Protein AF-A0A3N9UY03-F1 (afdb_monomer)

Sequence (211 aa):
MAKSNSMNVLSILLSFAPWIVFGFIAGQSLIRLELAMLVALAITLLLSYKQLKKGYVLTWVTLLFFVFSFVAVALMKNFWVASHMGVLSYATLAAVTWGSMLAGQPWTLQYAKEEVDRSLWQNRSFIHANQVITGAWGIVFFIDLAMNYYKLNHHFAQEWIFEVVGWVLILAGMGFTMIYTDRSRKRRLQQEQAAHGTASPSAAPAQSSPK

Structure (mmCIF, N/CA/C/O backbone):
data_AF-A0A3N9UY03-F1
#
_entry.id   AF-A0A3N9UY03-F1
#
loop_
_atom_site.group_PDB
_atom_site.id
_atom_site.type_symbol
_atom_site.label_atom_id
_atom_site.label_alt_id
_atom_site.label_comp_id
_atom_site.label_asym_id
_atom_site.label_entity_id
_atom_site.label_seq_id
_atom_site.pdbx_PDB_ins_code
_atom_site.Cartn_x
_atom_site.Cartn_y
_atom_site.Cartn_z
_atom_site.occupancy
_atom_site.B_iso_or_equiv
_atom_site.auth_seq_id
_atom_site.auth_comp_id
_atom_site.auth_asym_id
_atom_site.auth_atom_id
_atom_site.pdbx_PDB_model_num
ATOM 1 N N . MET A 1 1 ? 3.112 -1.737 34.770 1.00 34.88 1 MET A N 1
ATOM 2 C CA . MET A 1 1 ? 3.885 -1.683 33.508 1.00 34.88 1 MET A CA 1
ATOM 3 C C . MET A 1 1 ? 2.920 -1.516 32.342 1.00 34.88 1 MET A C 1
ATOM 5 O O . MET A 1 1 ? 2.307 -2.485 31.914 1.00 34.88 1 MET A O 1
ATOM 9 N N . ALA A 1 2 ? 2.719 -0.282 31.877 1.00 33.50 2 ALA A N 1
ATOM 10 C CA . ALA A 1 2 ? 1.911 -0.005 30.695 1.00 33.50 2 ALA A CA 1
ATOM 11 C C . ALA A 1 2 ? 2.702 -0.447 29.458 1.00 33.50 2 ALA A C 1
ATOM 13 O O . ALA A 1 2 ? 3.669 0.204 29.067 1.00 33.50 2 ALA A O 1
ATOM 14 N N . LYS A 1 3 ? 2.339 -1.596 28.885 1.00 33.94 3 LYS A N 1
ATOM 15 C CA . LYS A 1 3 ? 2.905 -2.067 27.622 1.00 33.94 3 LYS A CA 1
ATOM 16 C C . LYS A 1 3 ? 2.578 -1.014 26.562 1.00 33.94 3 LYS A C 1
ATOM 18 O O . LYS A 1 3 ? 1.417 -0.820 26.213 1.00 33.94 3 LYS A O 1
ATOM 23 N N . SER A 1 4 ? 3.606 -0.282 26.143 1.00 39.22 4 SER A N 1
ATOM 24 C CA . SER A 1 4 ? 3.552 0.725 25.088 1.00 39.22 4 SER A CA 1
ATOM 25 C C . SER A 1 4 ? 2.779 0.172 23.885 1.00 39.22 4 SER A C 1
ATOM 27 O O . SER A 1 4 ? 3.178 -0.814 23.269 1.00 39.22 4 SER A O 1
ATOM 29 N N . ASN A 1 5 ? 1.638 0.793 23.588 1.00 45.97 5 ASN A N 1
ATOM 30 C CA . ASN A 1 5 ? 0.724 0.461 22.493 1.00 45.97 5 ASN A CA 1
ATOM 31 C C . ASN A 1 5 ? 1.274 0.918 21.119 1.00 45.97 5 ASN A C 1
ATOM 33 O O . ASN A 1 5 ? 0.526 1.416 20.283 1.00 45.97 5 ASN A O 1
ATOM 37 N N . SER A 1 6 ? 2.578 0.768 20.876 1.00 41.81 6 SER A N 1
ATOM 38 C CA . SER A 1 6 ? 3.256 1.102 19.612 1.00 41.81 6 SER A CA 1
ATOM 39 C C . SER A 1 6 ? 3.074 0.047 18.504 1.00 41.81 6 SER A C 1
ATOM 41 O O . SER A 1 6 ? 3.546 0.231 17.387 1.00 41.81 6 SER A O 1
ATOM 43 N N . MET A 1 7 ? 2.380 -1.060 18.779 1.00 49.38 7 MET A N 1
ATOM 44 C CA . MET A 1 7 ? 2.461 -2.310 18.002 1.00 49.38 7 MET A CA 1
ATOM 45 C C . MET A 1 7 ? 1.309 -2.573 17.011 1.00 49.38 7 MET A C 1
ATOM 47 O O . MET A 1 7 ? 1.067 -3.723 16.666 1.00 49.38 7 MET A O 1
ATOM 51 N N . ASN A 1 8 ? 0.611 -1.541 16.530 1.00 60.69 8 ASN A N 1
ATOM 52 C CA . ASN A 1 8 ? -0.694 -1.732 15.878 1.00 60.69 8 ASN A CA 1
ATOM 53 C C . ASN A 1 8 ? -0.860 -0.943 14.558 1.00 60.69 8 ASN A C 1
ATOM 55 O O . ASN A 1 8 ? -1.157 -1.545 13.527 1.00 60.69 8 ASN A O 1
ATOM 59 N N . VAL A 1 9 ? -0.373 0.307 14.496 1.00 66.88 9 VAL A N 1
ATOM 60 C CA . VAL A 1 9 ? 0.025 0.953 13.219 1.00 66.88 9 VAL A CA 1
ATOM 61 C C . VAL A 1 9 ? 0.999 0.062 12.447 1.00 66.88 9 VAL A C 1
ATOM 63 O O . VAL A 1 9 ? 0.912 -0.056 11.228 1.00 66.88 9 VAL A O 1
ATOM 66 N N . LEU A 1 10 ? 1.888 -0.622 13.171 1.00 69.81 10 LEU A N 1
ATOM 67 C CA . LEU A 1 10 ? 2.830 -1.574 12.603 1.00 69.81 10 LEU A CA 1
ATOM 68 C C . LEU A 1 10 ? 2.128 -2.674 11.797 1.00 69.81 10 LEU A C 1
ATOM 70 O O . LEU A 1 10 ? 2.690 -3.112 10.810 1.00 69.81 10 LEU A O 1
ATOM 74 N N . SER A 1 11 ? 0.908 -3.090 12.156 1.00 72.75 11 SER A N 1
ATOM 75 C CA . SER A 1 11 ? 0.165 -4.124 11.420 1.00 72.75 11 SER A CA 1
ATOM 76 C C . SER A 1 11 ? -0.301 -3.646 10.037 1.00 72.75 11 SER A C 1
ATOM 78 O O . SER A 1 11 ? -0.185 -4.396 9.065 1.00 72.75 11 SER A O 1
ATOM 80 N N . ILE A 1 12 ? -0.745 -2.386 9.947 1.00 78.56 12 ILE A N 1
ATOM 81 C CA . ILE A 1 12 ? -1.108 -1.703 8.697 1.00 78.56 12 ILE A CA 1
ATOM 82 C C . ILE A 1 12 ? 0.151 -1.433 7.864 1.00 78.56 12 ILE A C 1
ATOM 84 O O . ILE A 1 12 ? 0.172 -1.651 6.658 1.00 78.56 12 ILE A O 1
ATOM 88 N N . LEU A 1 13 ? 1.243 -0.999 8.495 1.00 77.25 13 LEU A N 1
ATOM 89 C CA . LEU A 1 13 ? 2.515 -0.809 7.792 1.00 77.25 13 LEU A CA 1
ATOM 90 C C . LEU A 1 13 ? 3.076 -2.139 7.276 1.00 77.25 13 LEU A C 1
ATOM 92 O O . LEU A 1 13 ? 3.586 -2.212 6.161 1.00 77.25 13 LEU A O 1
ATOM 96 N N . LEU A 1 14 ? 2.926 -3.212 8.052 1.00 79.38 14 LEU A N 1
ATOM 97 C CA . LEU A 1 14 ? 3.376 -4.548 7.680 1.00 79.38 14 LEU A CA 1
ATOM 98 C C . LEU A 1 14 ? 2.572 -5.113 6.507 1.00 79.38 14 LEU A C 1
ATOM 100 O O . LEU A 1 14 ? 3.136 -5.856 5.709 1.00 79.38 14 LEU A O 1
ATOM 104 N N . SER A 1 15 ? 1.297 -4.738 6.337 1.00 80.44 15 SER A N 1
ATOM 105 C CA . SER A 1 15 ? 0.552 -5.115 5.128 1.00 80.44 15 SER A CA 1
ATOM 106 C C . SER A 1 15 ? 1.033 -4.395 3.871 1.00 80.44 15 SER A C 1
ATOM 108 O O . SER A 1 15 ? 0.831 -4.902 2.771 1.00 80.44 15 SER A O 1
ATOM 110 N N . PHE A 1 16 ? 1.714 -3.256 4.016 1.00 86.62 16 PHE A N 1
ATOM 111 C CA . PHE A 1 16 ? 2.396 -2.584 2.910 1.00 86.62 16 PHE A CA 1
ATOM 112 C C . PHE A 1 16 ? 3.839 -3.037 2.704 1.00 86.62 16 PHE A C 1
ATOM 114 O O . PHE A 1 16 ? 4.411 -2.743 1.657 1.00 86.62 16 PHE A O 1
ATOM 121 N N . ALA A 1 17 ? 4.429 -3.781 3.644 1.00 90.00 17 ALA A N 1
ATOM 122 C CA . ALA A 1 17 ? 5.825 -4.202 3.554 1.00 90.00 17 ALA A CA 1
ATOM 123 C C . ALA A 1 17 ? 6.168 -4.946 2.245 1.00 90.00 17 ALA A C 1
ATOM 125 O O . ALA A 1 17 ? 7.183 -4.587 1.648 1.00 90.00 17 ALA A O 1
ATOM 126 N N . PRO A 1 18 ? 5.353 -5.898 1.733 1.00 93.06 18 PRO A N 1
ATOM 127 C CA . PRO A 1 18 ? 5.628 -6.536 0.443 1.00 93.06 18 PRO A CA 1
ATOM 128 C C . PRO A 1 18 ? 5.720 -5.533 -0.710 1.00 93.06 18 PRO A C 1
ATOM 130 O O . PRO A 1 18 ? 6.639 -5.614 -1.515 1.00 93.06 18 PRO A O 1
ATOM 133 N N . TRP A 1 19 ? 4.806 -4.563 -0.760 1.00 94.19 19 TRP A N 1
ATOM 134 C CA . TRP A 1 19 ? 4.739 -3.541 -1.807 1.00 94.19 19 TRP A CA 1
ATOM 135 C C . TRP A 1 19 ? 5.886 -2.538 -1.722 1.00 94.19 19 TRP A C 1
ATOM 137 O O . TRP A 1 19 ? 6.466 -2.181 -2.741 1.00 94.19 19 TRP A O 1
ATOM 147 N N . ILE A 1 20 ? 6.238 -2.117 -0.506 1.00 91.56 20 ILE A N 1
ATOM 148 C CA . ILE A 1 20 ? 7.357 -1.206 -0.253 1.00 91.56 20 ILE A CA 1
ATOM 149 C C . ILE A 1 20 ? 8.672 -1.876 -0.653 1.00 91.56 20 ILE A C 1
ATOM 151 O O . ILE A 1 20 ? 9.447 -1.317 -1.422 1.00 91.56 20 ILE A O 1
ATOM 155 N N . VAL A 1 21 ? 8.921 -3.096 -0.172 1.00 92.50 21 VAL A N 1
ATOM 156 C CA . VAL A 1 21 ? 10.146 -3.831 -0.514 1.00 92.50 21 VAL A CA 1
ATOM 157 C C . VAL A 1 21 ? 10.193 -4.130 -2.008 1.00 92.50 21 VAL A C 1
ATOM 159 O O . VAL A 1 21 ? 11.244 -3.971 -2.627 1.00 92.50 21 VAL A O 1
ATOM 162 N N . PHE A 1 22 ? 9.054 -4.489 -2.603 1.00 93.75 22 PHE A N 1
ATOM 163 C CA . PHE A 1 22 ? 8.942 -4.648 -4.043 1.00 93.75 22 PHE A CA 1
ATOM 164 C C . PHE A 1 2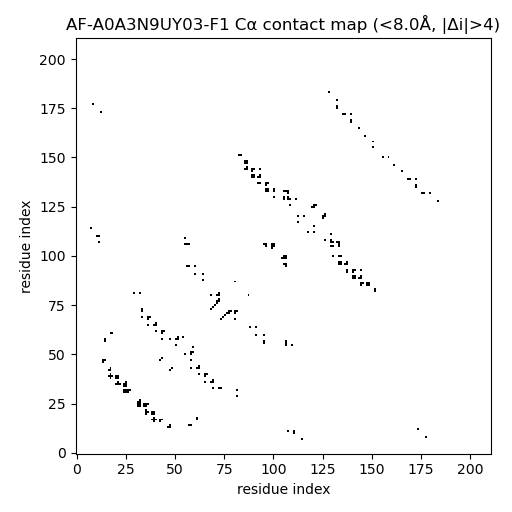2 ? 9.338 -3.369 -4.785 1.00 93.75 22 PHE A C 1
ATOM 166 O O . PHE A 1 22 ? 10.241 -3.431 -5.606 1.00 93.75 22 PHE A O 1
ATOM 173 N N . GLY A 1 23 ? 8.745 -2.215 -4.465 1.00 89.69 23 GLY A N 1
ATOM 174 C CA . GLY A 1 23 ? 9.054 -0.943 -5.126 1.00 89.69 23 GLY A CA 1
ATOM 175 C C . GLY A 1 23 ? 10.505 -0.487 -4.947 1.00 89.69 23 GLY A C 1
ATOM 176 O O . GLY A 1 23 ? 11.043 0.190 -5.814 1.00 89.69 23 GLY A O 1
ATOM 177 N N . PHE A 1 24 ? 11.163 -0.885 -3.855 1.00 89.56 24 PHE A N 1
ATOM 178 C CA . PHE A 1 24 ? 12.572 -0.572 -3.612 1.00 89.56 24 PHE A CA 1
ATOM 179 C C . PHE A 1 24 ? 13.536 -1.462 -4.409 1.00 89.56 24 PHE A C 1
ATOM 181 O O . PHE A 1 24 ? 14.575 -0.998 -4.876 1.00 89.56 24 PHE A O 1
ATOM 188 N N . ILE A 1 25 ? 13.220 -2.753 -4.546 1.00 89.25 25 ILE A N 1
ATOM 189 C CA . ILE A 1 25 ? 14.086 -3.722 -5.234 1.00 89.25 25 ILE A CA 1
ATOM 190 C C . ILE A 1 25 ? 13.805 -3.742 -6.741 1.00 89.25 25 ILE A C 1
ATOM 192 O O . ILE A 1 25 ? 14.732 -3.941 -7.532 1.00 89.25 25 ILE A O 1
ATOM 196 N N . ALA A 1 26 ? 12.545 -3.552 -7.141 1.00 85.94 26 ALA A N 1
ATOM 197 C CA . ALA A 1 26 ? 12.116 -3.564 -8.529 1.00 85.94 26 ALA A CA 1
ATOM 198 C C . ALA A 1 26 ? 12.835 -2.447 -9.288 1.00 85.94 26 ALA A C 1
ATOM 200 O O . ALA A 1 26 ? 12.577 -1.263 -9.104 1.00 85.94 26 ALA A O 1
ATOM 201 N N . GLY A 1 27 ? 13.776 -2.849 -10.136 1.00 77.00 27 GLY A N 1
ATOM 202 C CA . GLY A 1 27 ? 14.519 -1.953 -11.007 1.00 77.00 27 GLY A CA 1
ATOM 203 C C . GLY A 1 27 ? 14.296 -2.301 -12.471 1.00 77.00 27 GLY A C 1
ATOM 204 O O . GLY A 1 27 ? 13.606 -3.261 -12.803 1.00 77.00 27 GLY A O 1
ATOM 205 N N . GLN A 1 28 ? 14.966 -1.553 -13.344 1.00 73.06 28 GLN A N 1
ATOM 206 C CA . GLN A 1 28 ? 14.875 -1.691 -14.802 1.00 73.06 28 GLN A CA 1
ATOM 207 C C . GLN A 1 28 ? 15.302 -3.080 -15.325 1.00 73.06 28 GLN A C 1
ATOM 209 O O . GLN A 1 28 ? 14.865 -3.516 -16.386 1.00 73.06 28 GLN A O 1
ATOM 214 N N . SER A 1 29 ? 16.150 -3.811 -14.593 1.00 84.75 29 SER A N 1
ATOM 215 C CA . SER A 1 29 ? 16.589 -5.149 -15.008 1.00 84.75 29 SER A CA 1
ATOM 216 C C . SER A 1 29 ? 15.584 -6.239 -14.616 1.00 84.75 29 SER A C 1
ATOM 218 O O . SER A 1 29 ? 15.183 -6.307 -13.451 1.00 84.75 29 SER A O 1
ATOM 220 N N . LEU A 1 30 ? 15.319 -7.182 -15.525 1.00 85.25 30 LEU A N 1
ATOM 221 C CA . LEU A 1 30 ? 14.448 -8.344 -15.278 1.00 85.25 30 LEU A CA 1
ATOM 222 C C . LEU A 1 30 ? 14.850 -9.164 -14.047 1.00 85.25 30 LEU A C 1
ATOM 224 O O . LEU A 1 30 ? 13.986 -9.562 -13.277 1.00 85.25 30 LEU A O 1
ATOM 228 N N . ILE A 1 31 ? 16.151 -9.359 -13.810 1.00 88.31 31 ILE A N 1
ATOM 229 C CA . ILE A 1 31 ? 16.644 -10.119 -12.648 1.00 88.31 31 ILE A CA 1
ATOM 230 C C . ILE A 1 31 ? 16.222 -9.444 -11.336 1.00 88.31 31 ILE A C 1
ATOM 232 O O . ILE A 1 31 ? 15.725 -10.105 -10.429 1.00 88.31 31 ILE A O 1
ATOM 236 N N . ARG A 1 32 ? 16.378 -8.115 -11.234 1.00 90.31 32 ARG A N 1
ATOM 237 C CA . ARG A 1 32 ? 15.917 -7.361 -10.056 1.00 90.31 32 ARG A CA 1
ATOM 238 C C . ARG A 1 32 ? 14.409 -7.449 -9.889 1.00 90.31 32 ARG A C 1
ATOM 240 O O . ARG A 1 32 ? 13.948 -7.567 -8.761 1.00 90.31 32 ARG A O 1
ATOM 247 N N . LEU A 1 33 ? 13.655 -7.420 -10.987 1.00 90.38 33 LEU A N 1
ATOM 248 C CA . LEU A 1 33 ? 12.206 -7.560 -10.939 1.00 90.38 33 LEU A CA 1
ATOM 249 C C . LEU A 1 33 ? 11.786 -8.948 -10.423 1.00 90.38 33 LEU A C 1
ATOM 251 O O . LEU A 1 33 ? 10.977 -9.033 -9.500 1.00 90.38 33 LEU A O 1
ATOM 255 N N . GLU A 1 34 ? 12.363 -10.028 -10.961 1.00 91.06 34 GLU A N 1
ATOM 256 C CA . GLU A 1 34 ? 12.127 -11.408 -10.504 1.00 91.06 34 GLU A CA 1
ATOM 257 C C . GLU A 1 34 ? 12.478 -11.582 -9.018 1.00 91.06 34 GLU A C 1
ATOM 259 O O . GLU A 1 34 ? 11.677 -12.120 -8.249 1.00 91.06 34 GLU A O 1
ATOM 264 N N . LEU A 1 35 ? 13.628 -11.050 -8.588 1.00 92.94 35 LEU A N 1
ATOM 265 C CA . LEU A 1 35 ? 14.036 -11.044 -7.182 1.00 92.94 35 LEU A CA 1
ATOM 266 C C . LEU A 1 35 ? 13.060 -10.253 -6.302 1.00 92.94 35 LEU A C 1
ATOM 268 O O . LEU A 1 35 ? 12.666 -10.747 -5.247 1.00 92.94 35 LEU A O 1
ATOM 272 N N . ALA A 1 36 ? 12.636 -9.061 -6.727 1.00 93.81 36 ALA A N 1
ATOM 273 C CA . ALA A 1 36 ? 11.683 -8.238 -5.985 1.00 93.81 36 ALA A CA 1
ATOM 274 C C . ALA A 1 36 ? 10.360 -8.982 -5.748 1.00 93.81 36 ALA A C 1
ATOM 276 O O . ALA A 1 36 ? 9.838 -8.964 -4.635 1.00 93.81 36 ALA A O 1
ATOM 277 N N . MET A 1 37 ? 9.843 -9.680 -6.767 1.00 92.88 37 MET A N 1
ATOM 278 C CA . MET A 1 37 ? 8.620 -10.483 -6.649 1.00 92.88 37 MET A CA 1
ATOM 279 C C . MET A 1 37 ? 8.796 -11.665 -5.693 1.00 92.88 37 MET A C 1
ATOM 281 O O . MET A 1 37 ? 7.935 -11.892 -4.846 1.00 92.88 37 MET A O 1
ATOM 285 N N . LEU A 1 38 ? 9.915 -12.393 -5.781 1.00 93.69 38 LEU A N 1
ATOM 286 C CA . LEU A 1 38 ? 10.211 -13.500 -4.864 1.00 93.69 38 LEU A CA 1
ATOM 287 C C . LEU A 1 38 ? 10.311 -13.030 -3.411 1.00 93.69 38 LEU A C 1
ATOM 289 O O . LEU A 1 38 ? 9.728 -13.647 -2.518 1.00 93.69 38 LEU A O 1
ATOM 293 N N . VAL A 1 39 ? 11.012 -11.921 -3.174 1.00 94.88 39 VAL A N 1
ATOM 294 C CA . VAL A 1 39 ? 11.133 -11.326 -1.840 1.00 94.88 39 VAL A CA 1
ATOM 295 C C . VAL A 1 39 ? 9.762 -10.876 -1.333 1.00 94.88 39 VAL A C 1
ATOM 297 O O . VAL A 1 39 ? 9.402 -11.187 -0.200 1.00 94.88 39 VAL A O 1
ATOM 300 N N . ALA A 1 40 ? 8.955 -10.216 -2.165 1.00 94.44 40 ALA A N 1
ATOM 301 C CA . ALA A 1 40 ? 7.612 -9.786 -1.785 1.00 94.44 40 ALA A CA 1
ATOM 302 C C . ALA A 1 40 ? 6.671 -10.966 -1.477 1.00 94.44 40 ALA A C 1
ATOM 304 O O . ALA A 1 40 ? 5.920 -10.913 -0.497 1.00 94.44 40 ALA A O 1
ATOM 305 N N . LEU A 1 41 ? 6.748 -12.063 -2.241 1.00 94.31 41 LEU A N 1
ATOM 306 C CA . LEU A 1 41 ? 6.031 -13.310 -1.949 1.00 94.31 41 LEU A CA 1
ATOM 307 C C . LEU A 1 41 ? 6.453 -13.898 -0.608 1.00 94.31 41 LEU A C 1
ATOM 309 O O . LEU A 1 41 ? 5.596 -14.220 0.216 1.00 94.31 41 LEU A O 1
ATOM 313 N N . ALA A 1 42 ? 7.760 -14.004 -0.364 1.00 94.31 42 ALA A N 1
ATOM 314 C CA . ALA A 1 42 ? 8.287 -14.522 0.890 1.00 94.31 42 ALA A CA 1
ATOM 315 C C . ALA A 1 42 ? 7.824 -13.669 2.081 1.00 94.31 42 ALA A C 1
ATOM 317 O O . ALA A 1 42 ? 7.328 -14.212 3.064 1.00 94.31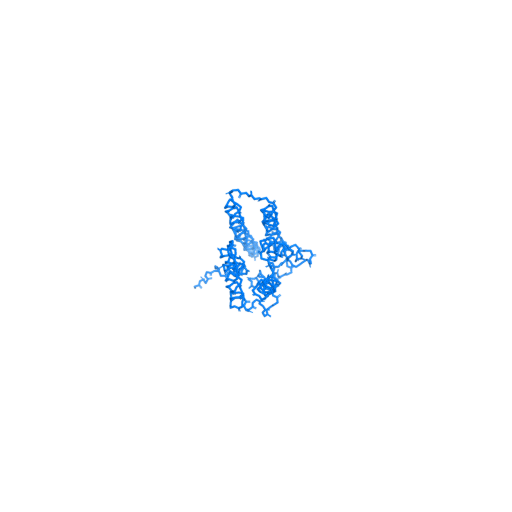 42 ALA A O 1
ATOM 318 N N . ILE A 1 43 ? 7.896 -12.338 1.976 1.00 92.81 43 ILE A N 1
ATOM 319 C CA . ILE A 1 43 ? 7.399 -11.418 3.010 1.00 92.81 43 ILE A CA 1
ATOM 320 C C . ILE A 1 43 ? 5.902 -11.634 3.248 1.00 92.81 43 ILE A C 1
ATOM 322 O O . ILE A 1 43 ? 5.481 -11.761 4.397 1.00 92.81 43 ILE A O 1
ATOM 326 N N . THR A 1 44 ? 5.101 -11.730 2.185 1.00 91.94 44 THR A N 1
ATOM 327 C CA . THR A 1 44 ? 3.648 -11.939 2.294 1.00 91.94 44 THR A CA 1
ATOM 328 C C . THR A 1 44 ? 3.324 -13.261 2.997 1.00 91.94 44 THR A C 1
ATOM 330 O O . THR A 1 44 ? 2.487 -13.303 3.900 1.00 91.94 44 THR A O 1
ATOM 333 N N . LEU A 1 45 ? 4.011 -14.345 2.633 1.00 92.38 45 LEU A N 1
ATOM 334 C CA . LEU A 1 45 ? 3.779 -15.671 3.205 1.00 92.38 45 LEU A CA 1
ATOM 335 C C . LEU A 1 45 ? 4.294 -15.799 4.641 1.00 92.38 45 LEU A C 1
ATOM 337 O O . LEU A 1 45 ? 3.639 -16.444 5.453 1.00 92.38 45 LEU A O 1
ATOM 341 N N . LEU A 1 46 ? 5.438 -15.193 4.967 1.00 91.12 46 LEU A N 1
ATOM 342 C CA . LEU A 1 46 ? 6.077 -15.330 6.278 1.00 91.12 46 LEU A CA 1
ATOM 343 C C . LEU A 1 46 ? 5.526 -14.329 7.298 1.00 91.12 46 LEU A C 1
ATOM 345 O O . LEU A 1 46 ? 5.177 -14.712 8.415 1.00 91.12 46 LEU A O 1
ATOM 349 N N . LEU A 1 47 ? 5.424 -13.049 6.928 1.00 85.50 47 LEU A N 1
ATOM 350 C CA . LEU A 1 47 ? 5.042 -11.981 7.857 1.00 85.50 47 LEU A CA 1
ATOM 351 C C . LEU A 1 47 ? 3.525 -11.789 7.936 1.00 85.50 47 LEU A C 1
ATOM 353 O O . LEU A 1 47 ? 3.005 -11.433 8.995 1.00 85.50 47 LEU A O 1
ATOM 357 N N . SER A 1 48 ? 2.795 -12.073 6.853 1.00 86.31 48 SER A N 1
ATOM 358 C CA . SER A 1 48 ? 1.344 -11.856 6.778 1.00 86.31 48 SER A CA 1
ATOM 359 C C . SER A 1 48 ? 0.520 -13.150 6.839 1.00 86.31 48 SER A C 1
ATOM 361 O O . SER A 1 48 ? -0.693 -13.114 6.629 1.00 86.31 48 SER A O 1
ATOM 363 N N . TYR A 1 49 ? 1.116 -14.287 7.226 1.00 87.38 49 TYR A N 1
ATOM 364 C CA . TYR A 1 49 ? 0.416 -15.580 7.322 1.00 87.38 49 TYR A CA 1
ATOM 365 C C . TYR A 1 49 ? -0.855 -15.535 8.184 1.00 87.38 49 TYR A C 1
ATOM 367 O O . TYR A 1 49 ? -1.903 -16.076 7.826 1.00 87.38 49 TYR A O 1
ATOM 375 N N . LYS A 1 50 ? -0.787 -14.857 9.337 1.00 86.94 50 LYS A N 1
ATOM 376 C CA . LYS A 1 50 ? -1.947 -14.702 10.230 1.00 86.94 50 LYS A CA 1
ATOM 377 C C . LYS A 1 50 ? -3.063 -13.885 9.573 1.00 86.94 50 LYS A C 1
ATOM 379 O O . LYS A 1 50 ? -4.229 -14.206 9.775 1.00 86.94 50 LYS A O 1
ATOM 384 N N . GLN A 1 51 ? -2.713 -12.869 8.784 1.00 87.94 51 GLN A N 1
ATOM 385 C CA . GLN A 1 51 ? -3.672 -12.030 8.057 1.00 87.94 51 GLN A CA 1
ATOM 386 C C . GLN A 1 51 ? -4.339 -12.822 6.919 1.00 87.94 51 GLN A C 1
ATOM 388 O O . GLN A 1 51 ? -5.554 -12.731 6.742 1.00 87.94 51 GLN A O 1
ATOM 393 N N . LEU A 1 52 ? -3.584 -13.687 6.226 1.00 88.44 52 LEU A N 1
ATOM 394 C CA . LEU A 1 52 ? -4.129 -14.618 5.228 1.00 88.44 52 LEU A CA 1
ATOM 395 C C . LEU A 1 52 ? -5.170 -15.557 5.845 1.00 88.44 52 LEU A C 1
ATOM 397 O O . LEU A 1 52 ? -6.292 -15.636 5.345 1.00 88.44 52 LEU A O 1
ATOM 401 N N . LYS A 1 53 ? -4.845 -16.193 6.981 1.00 89.56 53 LYS A N 1
ATOM 402 C CA . LYS A 1 53 ? -5.792 -17.058 7.710 1.00 89.56 53 LYS A CA 1
ATOM 403 C C . LYS A 1 53 ? -7.066 -16.336 8.144 1.00 89.56 53 LYS A C 1
ATOM 405 O O . LYS A 1 53 ? -8.115 -16.964 8.224 1.00 89.56 53 LYS A O 1
ATOM 410 N N . LYS A 1 54 ? -6.978 -15.038 8.438 1.00 88.50 54 LYS A N 1
ATOM 411 C CA . LYS A 1 54 ? -8.124 -14.210 8.834 1.00 88.50 54 LYS A CA 1
ATOM 412 C C . LYS A 1 54 ? -8.908 -13.631 7.650 1.00 88.50 54 LYS A C 1
ATOM 414 O O . LYS A 1 54 ? -9.918 -12.976 7.883 1.00 88.50 54 LYS A O 1
ATOM 419 N N . GLY A 1 55 ? -8.472 -13.842 6.406 1.00 89.69 55 GLY A N 1
ATOM 420 C CA . GLY A 1 55 ? -9.201 -13.363 5.226 1.00 89.69 55 GLY A CA 1
ATOM 421 C C . GLY A 1 55 ? -9.015 -11.871 4.936 1.00 89.69 55 GLY A C 1
ATOM 422 O O . GLY A 1 55 ? -9.960 -11.199 4.527 1.00 89.69 55 GLY A O 1
ATOM 423 N N . TYR A 1 56 ? -7.826 -11.316 5.187 1.00 92.38 56 TYR A N 1
ATOM 424 C CA . TYR A 1 56 ? -7.587 -9.882 4.995 1.00 92.38 56 TYR A CA 1
ATOM 425 C C . TYR A 1 56 ? -7.525 -9.560 3.507 1.00 92.38 56 TYR A C 1
ATOM 427 O O . TYR A 1 56 ? -6.690 -10.110 2.791 1.00 92.38 56 TYR A O 1
ATOM 435 N N . VAL A 1 57 ? -8.414 -8.680 3.042 1.00 93.25 57 VAL A N 1
ATOM 436 C CA . VAL A 1 57 ? -8.634 -8.426 1.612 1.00 93.25 57 VAL A CA 1
ATOM 437 C C . VAL A 1 57 ? -7.350 -7.924 0.961 1.00 93.25 57 VAL A C 1
ATOM 439 O O . VAL A 1 57 ? -6.924 -8.476 -0.051 1.00 93.25 57 VAL A O 1
ATOM 442 N N . LEU A 1 58 ? -6.681 -6.944 1.581 1.00 93.38 58 LEU A N 1
ATOM 443 C CA . LEU A 1 58 ? -5.421 -6.410 1.063 1.00 93.38 58 LEU A CA 1
ATOM 444 C C . LEU A 1 58 ? -4.337 -7.495 0.993 1.00 93.38 58 LEU A C 1
ATOM 446 O O . LEU A 1 58 ? -3.650 -7.606 -0.019 1.00 93.38 58 LEU A O 1
ATOM 450 N N . THR A 1 59 ? -4.201 -8.330 2.026 1.00 93.50 59 THR A N 1
ATOM 451 C CA . THR A 1 59 ? -3.197 -9.404 2.057 1.00 93.50 59 THR A CA 1
ATOM 452 C C . THR A 1 59 ? -3.453 -10.465 0.985 1.00 93.50 59 THR A C 1
ATOM 454 O O . THR A 1 59 ? -2.513 -10.907 0.330 1.00 93.50 59 THR A O 1
ATOM 457 N N . TRP A 1 60 ? -4.712 -10.853 0.767 1.00 95.06 60 TRP A N 1
ATOM 458 C CA . TRP A 1 60 ? -5.085 -11.792 -0.295 1.00 95.06 60 TRP A CA 1
ATOM 459 C C . TRP A 1 60 ? -4.826 -11.224 -1.689 1.00 95.06 60 TRP A C 1
ATOM 461 O O . TRP A 1 60 ? -4.253 -11.918 -2.525 1.00 95.06 60 TRP A O 1
ATOM 471 N N . VAL A 1 61 ? -5.175 -9.957 -1.924 1.00 96.12 61 VAL A N 1
ATOM 472 C CA . VAL A 1 61 ? -4.869 -9.265 -3.187 1.00 96.12 61 VAL A CA 1
ATOM 473 C C . VAL A 1 61 ? -3.360 -9.171 -3.406 1.00 96.12 61 VAL A C 1
ATOM 475 O O . VAL A 1 61 ? -2.887 -9.430 -4.506 1.00 96.12 61 VAL A O 1
ATOM 478 N N . THR A 1 62 ? -2.600 -8.874 -2.352 1.00 95.44 62 THR A N 1
ATOM 479 C CA . THR A 1 62 ? -1.131 -8.821 -2.389 1.00 95.44 62 THR A CA 1
ATOM 480 C C . THR A 1 62 ? -0.539 -10.165 -2.798 1.00 95.44 62 THR A C 1
ATOM 482 O O . THR A 1 62 ? 0.273 -10.233 -3.718 1.00 95.44 62 THR A O 1
ATOM 485 N N . LEU A 1 63 ? -0.986 -11.249 -2.158 1.00 96.06 63 LEU A N 1
ATOM 486 C CA . LEU A 1 63 ? -0.547 -12.598 -2.494 1.00 96.06 63 LEU A CA 1
ATOM 487 C C . LEU A 1 63 ? -0.880 -12.940 -3.950 1.00 96.06 63 LEU A C 1
ATOM 489 O O . LEU A 1 63 ? -0.006 -13.388 -4.687 1.00 96.06 63 LEU A O 1
ATOM 493 N N . LEU A 1 64 ? -2.128 -12.712 -4.365 1.00 96.94 64 LEU A N 1
ATOM 494 C CA . LEU A 1 64 ? -2.589 -13.059 -5.704 1.00 96.94 64 LEU A CA 1
ATOM 495 C C . LEU A 1 64 ? -1.830 -12.279 -6.780 1.00 96.94 64 LEU A C 1
ATOM 497 O O . LEU A 1 64 ? -1.405 -12.869 -7.770 1.00 96.94 64 LEU A O 1
ATOM 501 N N . PHE A 1 65 ? -1.606 -10.982 -6.551 1.00 96.94 65 PHE A N 1
ATOM 502 C CA . PHE A 1 65 ? -0.831 -10.128 -7.442 1.00 96.94 65 PHE A CA 1
ATOM 503 C C . PHE A 1 65 ? 0.589 -10.657 -7.618 1.00 96.94 65 PHE A C 1
ATOM 505 O O . PHE A 1 65 ? 1.017 -10.894 -8.741 1.00 96.94 65 PHE A O 1
ATOM 512 N N . PHE A 1 66 ? 1.317 -10.898 -6.526 1.00 96.12 66 PHE A N 1
ATOM 513 C CA . PHE A 1 66 ? 2.703 -11.336 -6.642 1.00 96.12 66 PHE A CA 1
ATOM 514 C C . PHE A 1 66 ? 2.839 -12.760 -7.189 1.00 96.12 66 PHE A C 1
ATOM 516 O O . PHE A 1 66 ? 3.798 -13.031 -7.909 1.00 96.12 66 PHE A O 1
ATOM 523 N N . VAL A 1 67 ? 1.882 -13.658 -6.919 1.00 96.44 67 VAL A N 1
ATOM 524 C CA . VAL A 1 67 ? 1.862 -14.999 -7.528 1.00 96.44 67 VAL A CA 1
ATOM 525 C C . VAL A 1 67 ? 1.640 -14.881 -9.033 1.00 96.44 67 VAL A C 1
ATOM 527 O O . VAL A 1 67 ? 2.405 -15.452 -9.807 1.00 96.44 67 VAL A O 1
ATOM 530 N N . PHE A 1 68 ? 0.635 -14.109 -9.451 1.00 96.62 68 PHE A N 1
ATOM 531 C CA . PHE A 1 68 ? 0.359 -13.851 -10.862 1.00 96.62 68 PHE A CA 1
ATOM 532 C C . PHE A 1 68 ? 1.573 -13.238 -11.566 1.00 96.62 68 PHE A C 1
ATOM 534 O O . PHE A 1 68 ? 2.021 -13.762 -12.584 1.00 96.62 68 PHE A O 1
ATOM 541 N N . SER A 1 69 ? 2.139 -12.173 -11.001 1.00 94.31 69 SER A N 1
ATOM 542 C CA . SER A 1 69 ? 3.283 -11.460 -11.567 1.00 94.31 69 SER A CA 1
ATOM 543 C C . SER A 1 69 ? 4.513 -12.360 -11.670 1.00 94.31 69 SER A C 1
ATOM 545 O O . SER A 1 69 ? 5.175 -12.371 -12.708 1.00 94.31 69 SER A O 1
ATOM 547 N N . PHE A 1 70 ? 4.784 -13.181 -10.650 1.00 93.75 70 PHE A N 1
ATOM 548 C CA . PHE A 1 70 ? 5.880 -14.146 -10.690 1.00 93.75 70 PHE A CA 1
ATOM 549 C C . PHE A 1 70 ? 5.676 -15.192 -11.791 1.00 93.75 70 PHE A C 1
ATOM 551 O O . PHE A 1 70 ? 6.585 -15.426 -12.583 1.00 93.75 70 PHE A O 1
ATOM 558 N N . VAL A 1 71 ? 4.484 -15.785 -11.905 1.00 95.06 71 VAL A N 1
ATOM 559 C CA . VAL A 1 71 ? 4.185 -16.755 -12.972 1.00 95.06 71 VAL A CA 1
ATOM 560 C C . VAL A 1 71 ? 4.306 -16.101 -14.353 1.00 95.06 71 VAL A C 1
ATOM 562 O O . VAL A 1 71 ? 4.990 -16.629 -15.230 1.00 95.06 71 VAL A O 1
ATOM 565 N N . ALA A 1 72 ? 3.702 -14.928 -14.543 1.00 94.44 72 ALA A N 1
ATOM 566 C CA . ALA A 1 72 ? 3.693 -14.228 -15.821 1.00 94.44 72 ALA A CA 1
ATOM 567 C C . ALA A 1 72 ? 5.102 -13.815 -16.277 1.00 94.44 72 ALA A C 1
ATOM 569 O O . ALA A 1 72 ? 5.455 -13.991 -17.442 1.00 94.44 72 ALA A O 1
ATOM 570 N N . VAL A 1 73 ? 5.928 -13.285 -15.374 1.00 92.44 73 VAL A N 1
ATOM 571 C CA . VAL A 1 73 ? 7.257 -12.772 -15.730 1.00 92.44 73 VAL A CA 1
ATOM 572 C C . VAL A 1 73 ? 8.321 -13.863 -15.664 1.00 92.44 73 VAL A C 1
ATOM 574 O O . VAL A 1 73 ? 9.064 -14.030 -16.626 1.00 92.44 73 VAL A O 1
ATOM 577 N N . ALA A 1 74 ? 8.402 -14.627 -14.573 1.00 89.88 74 ALA A N 1
ATOM 578 C CA . ALA A 1 74 ? 9.494 -15.577 -14.373 1.00 89.88 74 ALA A CA 1
ATOM 579 C C . ALA A 1 74 ? 9.306 -16.866 -15.182 1.00 89.88 74 ALA A C 1
ATOM 581 O O . ALA A 1 74 ? 10.285 -17.365 -15.744 1.00 89.88 74 ALA A O 1
ATOM 582 N N . LEU A 1 75 ? 8.073 -17.386 -15.272 1.00 91.19 75 LEU A N 1
ATOM 583 C CA . LEU A 1 75 ? 7.784 -18.654 -15.957 1.00 91.19 75 LEU A CA 1
ATOM 584 C C . LEU A 1 75 ? 7.368 -18.448 -17.414 1.00 91.19 75 LEU A C 1
ATOM 586 O O . LEU A 1 75 ? 7.894 -19.115 -18.298 1.00 91.19 75 LEU A O 1
ATOM 590 N N . MET A 1 76 ? 6.451 -17.515 -17.677 1.00 94.25 76 MET A N 1
ATOM 591 C CA . MET A 1 76 ? 5.936 -17.280 -19.033 1.00 94.25 76 MET A CA 1
ATOM 592 C C . MET A 1 76 ? 6.773 -16.279 -19.840 1.00 94.25 76 MET A C 1
ATOM 594 O O . MET A 1 76 ? 6.497 -16.082 -21.021 1.00 94.25 76 MET A O 1
ATOM 598 N N . LYS A 1 77 ? 7.768 -15.628 -19.216 1.00 91.75 77 LYS A N 1
ATOM 599 C CA . LYS A 1 77 ? 8.607 -14.582 -19.830 1.00 91.75 77 LYS A CA 1
ATOM 600 C C . LYS A 1 77 ? 7.779 -13.496 -20.533 1.00 91.75 77 LYS A C 1
ATOM 602 O O . LYS A 1 77 ? 8.145 -12.994 -21.593 1.00 91.75 77 LYS A O 1
ATOM 607 N N . ASN A 1 78 ? 6.646 -13.119 -19.937 1.00 92.50 78 ASN A N 1
ATOM 608 C CA . ASN A 1 78 ? 5.764 -12.099 -20.486 1.00 92.50 78 ASN A CA 1
ATOM 609 C C . ASN A 1 78 ? 6.353 -10.696 -20.260 1.00 92.50 78 ASN A C 1
ATOM 611 O O . ASN A 1 78 ? 6.180 -10.080 -19.204 1.00 92.50 78 ASN A O 1
ATOM 615 N N . PHE A 1 79 ? 7.033 -10.181 -21.284 1.00 90.25 79 PHE A N 1
ATOM 616 C CA . PHE A 1 79 ? 7.668 -8.863 -21.253 1.00 90.25 79 PHE A CA 1
ATOM 617 C C . PHE A 1 79 ? 6.676 -7.704 -21.128 1.00 90.25 79 PHE A C 1
ATOM 619 O O . PHE A 1 79 ? 7.044 -6.665 -20.589 1.00 90.25 79 PHE A O 1
ATOM 626 N N . TRP A 1 80 ? 5.428 -7.870 -21.580 1.00 93.31 80 TRP A N 1
ATOM 627 C CA . TRP A 1 80 ? 4.402 -6.839 -21.425 1.00 93.31 80 TRP A CA 1
ATOM 628 C C . TRP A 1 80 ? 4.060 -6.635 -19.947 1.00 93.31 80 TRP A C 1
ATOM 630 O O . TRP A 1 80 ? 4.070 -5.510 -19.458 1.00 93.31 80 TRP A O 1
ATOM 640 N N . VAL A 1 81 ? 3.861 -7.724 -19.198 1.00 93.06 81 VAL A N 1
ATOM 641 C CA . VAL A 1 81 ? 3.627 -7.643 -17.745 1.00 93.06 81 VAL A CA 1
ATOM 642 C C . VAL A 1 81 ? 4.841 -7.046 -17.033 1.00 93.06 81 VAL A C 1
ATOM 644 O O . VAL A 1 81 ? 4.680 -6.201 -16.155 1.00 93.06 81 VAL A O 1
ATOM 647 N N . ALA A 1 82 ? 6.054 -7.437 -17.437 1.00 91.62 82 ALA A N 1
ATOM 648 C CA . ALA A 1 82 ? 7.282 -6.906 -16.853 1.00 91.62 82 ALA A CA 1
ATOM 649 C C . ALA A 1 82 ? 7.427 -5.387 -17.063 1.00 91.62 82 ALA A C 1
ATOM 651 O O . ALA A 1 82 ? 7.750 -4.673 -16.116 1.00 91.62 82 ALA A O 1
ATOM 652 N N . SER A 1 83 ? 7.144 -4.879 -18.269 1.00 90.38 83 SER A N 1
ATOM 653 C CA . SER A 1 83 ? 7.242 -3.444 -18.576 1.00 90.38 83 SER A CA 1
ATOM 654 C C . SER A 1 83 ? 6.107 -2.611 -17.976 1.00 90.38 83 SER A C 1
ATOM 656 O O . SER A 1 83 ? 6.304 -1.438 -17.673 1.00 90.38 83 SER A O 1
ATOM 658 N N . HIS A 1 84 ? 4.936 -3.209 -17.740 1.00 93.75 84 HIS A N 1
ATOM 659 C CA . HIS A 1 84 ? 3.766 -2.525 -17.174 1.00 93.75 84 HIS A CA 1
ATOM 660 C C . HIS A 1 84 ? 3.644 -2.703 -15.656 1.00 93.75 84 HIS A C 1
ATOM 662 O O . HIS A 1 84 ? 2.644 -2.304 -15.058 1.00 93.75 84 HIS A O 1
ATOM 668 N N . MET A 1 85 ? 4.648 -3.292 -15.006 1.00 92.38 85 MET A N 1
ATOM 669 C CA . MET A 1 85 ? 4.546 -3.739 -13.621 1.00 92.38 85 MET A CA 1
ATOM 670 C C . MET A 1 85 ? 4.199 -2.617 -12.635 1.00 92.38 85 MET A C 1
ATOM 672 O O . MET A 1 85 ? 3.382 -2.824 -11.738 1.00 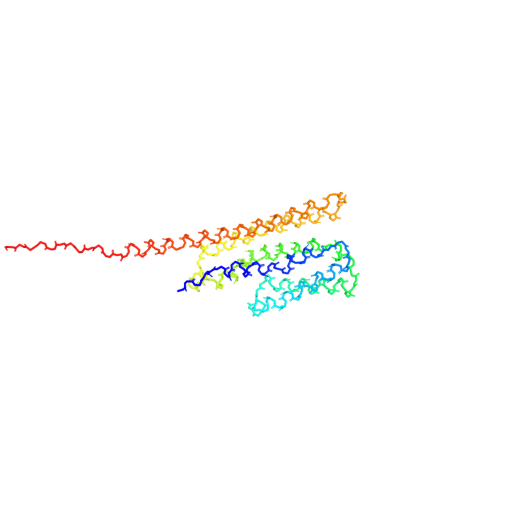92.38 85 MET A O 1
ATOM 676 N N . GLY A 1 86 ? 4.766 -1.419 -12.812 1.00 91.81 86 GLY A N 1
ATOM 677 C CA . GLY A 1 86 ? 4.434 -0.255 -11.983 1.00 91.81 86 GLY A CA 1
ATOM 678 C C . GLY A 1 86 ? 2.950 0.108 -12.084 1.00 91.81 86 GLY A C 1
ATOM 679 O O . GLY A 1 86 ? 2.254 0.186 -11.073 1.00 91.81 86 GLY A O 1
ATOM 680 N N . VAL A 1 87 ? 2.435 0.222 -13.313 1.00 94.88 87 VAL A N 1
ATOM 681 C CA . VAL A 1 87 ? 1.013 0.494 -13.588 1.00 94.88 87 VAL A CA 1
ATOM 682 C C . VAL A 1 87 ? 0.125 -0.596 -12.993 1.00 94.88 87 VAL A C 1
ATOM 684 O O . VAL A 1 87 ? -0.828 -0.283 -12.288 1.00 94.88 87 VAL A O 1
ATOM 687 N N . LEU A 1 88 ? 0.453 -1.872 -13.213 1.00 96.44 88 LEU A N 1
ATOM 688 C CA . LEU A 1 88 ? -0.326 -3.002 -12.697 1.00 96.44 88 LEU A CA 1
ATOM 689 C C . LEU A 1 88 ? -0.358 -3.032 -11.163 1.00 96.44 88 LEU A C 1
ATOM 691 O O . LEU A 1 88 ? -1.409 -3.301 -10.576 1.00 96.44 88 LEU A O 1
ATOM 695 N N . SER A 1 89 ? 0.762 -2.713 -10.513 1.00 95.31 89 SER A N 1
ATOM 696 C CA . SER A 1 89 ? 0.879 -2.690 -9.050 1.00 95.31 89 SER A CA 1
ATOM 697 C C . SER A 1 89 ? -0.026 -1.621 -8.441 1.00 95.31 89 SER A C 1
ATOM 699 O O . SER A 1 89 ? -0.885 -1.921 -7.609 1.00 95.31 89 SER A O 1
ATOM 701 N N . TYR A 1 90 ? 0.104 -0.373 -8.900 1.00 95.69 90 TYR A N 1
ATOM 702 C CA . TYR A 1 90 ? -0.695 0.735 -8.377 1.00 95.69 90 TYR A CA 1
ATOM 703 C C . TYR A 1 90 ? -2.160 0.668 -8.812 1.00 95.69 90 TYR A C 1
ATOM 705 O O . TYR A 1 90 ? -3.035 1.031 -8.030 1.00 95.69 90 TYR A O 1
ATOM 713 N N . ALA A 1 91 ? -2.458 0.123 -9.995 1.00 97.38 91 ALA A N 1
ATOM 714 C CA . ALA A 1 91 ? -3.830 -0.163 -10.409 1.00 97.38 91 ALA A CA 1
ATOM 715 C C . ALA A 1 91 ? -4.486 -1.178 -9.471 1.00 97.38 91 ALA A C 1
ATOM 717 O O . ALA A 1 91 ? -5.622 -0.976 -9.051 1.00 97.38 91 ALA A O 1
ATOM 718 N N . THR A 1 92 ? -3.760 -2.230 -9.086 1.00 97.56 92 THR A N 1
ATOM 719 C CA . THR A 1 92 ? -4.250 -3.239 -8.139 1.00 97.56 92 THR A CA 1
ATOM 720 C C . THR A 1 92 ? -4.513 -2.627 -6.763 1.00 97.56 92 THR A C 1
ATOM 722 O O . THR A 1 92 ? -5.586 -2.834 -6.191 1.00 97.56 92 THR A O 1
ATOM 725 N N . LEU A 1 93 ? -3.574 -1.826 -6.248 1.00 96.38 93 LEU A N 1
ATOM 726 C CA . LEU A 1 93 ? -3.711 -1.130 -4.964 1.00 96.38 93 LEU A CA 1
ATOM 727 C C . LEU A 1 93 ? -4.864 -0.117 -4.963 1.00 96.38 93 LEU A C 1
ATOM 729 O O . LEU A 1 93 ? -5.647 -0.065 -4.011 1.00 96.38 93 LEU A O 1
ATOM 733 N N . ALA A 1 94 ? -5.019 0.655 -6.037 1.00 96.88 94 ALA A N 1
ATOM 734 C CA . ALA A 1 94 ? -6.146 1.561 -6.203 1.00 96.88 94 ALA A CA 1
ATOM 735 C C . ALA A 1 94 ? -7.467 0.777 -6.281 1.00 96.88 94 ALA A C 1
ATOM 737 O O . ALA A 1 94 ? -8.410 1.100 -5.560 1.00 96.88 94 ALA A O 1
ATOM 738 N N . ALA A 1 95 ? -7.526 -0.291 -7.081 1.00 97.31 95 ALA A N 1
ATOM 739 C CA . ALA A 1 95 ? -8.724 -1.106 -7.260 1.00 97.31 95 ALA A CA 1
ATOM 740 C C . ALA A 1 95 ? -9.195 -1.746 -5.949 1.00 97.31 95 ALA A C 1
ATOM 742 O O . ALA A 1 95 ? -10.375 -1.649 -5.620 1.00 97.31 95 ALA A O 1
ATOM 743 N N . VAL A 1 96 ? -8.296 -2.342 -5.157 1.00 96.44 96 VAL A N 1
ATOM 744 C CA . VAL A 1 96 ? -8.678 -2.901 -3.849 1.00 96.44 96 VAL A CA 1
ATOM 745 C C . VAL A 1 96 ? -9.098 -1.806 -2.872 1.00 96.44 96 VAL A C 1
ATOM 747 O O . VAL A 1 96 ? -10.048 -1.986 -2.111 1.00 96.44 96 VAL A O 1
ATOM 750 N N . THR A 1 97 ? -8.442 -0.646 -2.918 1.00 95.50 97 THR A N 1
ATOM 751 C CA . THR A 1 97 ? -8.748 0.469 -2.022 1.00 95.50 97 THR A CA 1
ATOM 752 C C . THR A 1 97 ? -10.141 1.023 -2.291 1.00 95.50 97 THR A C 1
ATOM 754 O O . THR A 1 97 ? -11.005 0.961 -1.413 1.00 95.50 97 THR A O 1
ATOM 757 N N . TRP A 1 98 ? -10.400 1.461 -3.522 1.00 95.94 98 TRP A N 1
ATOM 758 C CA . TRP A 1 98 ? -11.700 1.986 -3.930 1.00 95.94 98 TRP A CA 1
ATOM 759 C C . TRP A 1 98 ? -12.789 0.909 -3.910 1.00 95.94 98 TRP A C 1
ATOM 761 O O . TRP A 1 98 ? -13.884 1.162 -3.416 1.00 95.94 98 TRP A O 1
ATOM 771 N N . GLY A 1 99 ? -12.482 -0.315 -4.345 1.00 96.06 99 GLY A N 1
ATOM 772 C CA . GLY A 1 99 ? -13.410 -1.446 -4.308 1.00 96.06 99 GLY A CA 1
ATOM 773 C C . GLY A 1 99 ? -13.864 -1.789 -2.889 1.00 96.06 99 GLY A C 1
ATOM 774 O O . GLY A 1 99 ? -15.058 -1.958 -2.650 1.00 96.06 99 GLY A O 1
ATOM 775 N N . SER A 1 100 ? -12.943 -1.806 -1.918 1.00 94.44 100 SER A N 1
ATOM 776 C CA . SER A 1 100 ? -13.292 -2.034 -0.508 1.00 94.44 100 SER A CA 1
ATOM 777 C C . SER A 1 100 ? -14.175 -0.918 0.068 1.00 94.44 100 SER A C 1
ATOM 779 O O . SER A 1 100 ? -15.104 -1.189 0.831 1.00 94.44 100 SER A O 1
ATOM 781 N N . MET A 1 101 ? -13.944 0.338 -0.337 1.00 93.50 101 MET A N 1
ATOM 782 C CA . MET A 1 101 ? -14.784 1.468 0.065 1.00 93.50 101 MET A CA 1
ATOM 783 C C . MET A 1 101 ? -16.189 1.379 -0.529 1.00 93.50 101 MET A C 1
ATOM 785 O O . MET A 1 101 ? -17.160 1.573 0.201 1.00 93.50 101 MET A O 1
ATOM 789 N N . LEU A 1 102 ? -16.304 1.053 -1.820 1.00 93.62 102 LEU A N 1
ATOM 790 C CA . LEU A 1 102 ? -17.588 0.887 -2.507 1.00 93.62 102 LEU A CA 1
ATOM 791 C C . LEU A 1 102 ? -18.388 -0.299 -1.954 1.00 93.62 102 LEU A C 1
ATOM 793 O O . LEU A 1 102 ? -19.606 -0.214 -1.841 1.00 93.62 102 LEU A O 1
ATOM 797 N N . ALA A 1 103 ? -17.710 -1.363 -1.519 1.00 92.56 103 ALA A N 1
ATOM 798 C CA . ALA A 1 103 ? -18.323 -2.479 -0.798 1.00 92.56 103 ALA A CA 1
ATOM 799 C C . ALA A 1 103 ? -18.748 -2.123 0.646 1.00 92.56 103 ALA A C 1
ATOM 801 O O . ALA A 1 103 ? -19.255 -2.976 1.375 1.00 92.56 103 ALA A O 1
ATOM 802 N N . GLY A 1 104 ? -18.516 -0.885 1.101 1.00 87.88 104 GLY A N 1
ATOM 803 C CA . GLY A 1 104 ? -18.870 -0.414 2.442 1.00 87.88 104 GLY A CA 1
ATOM 804 C C . GLY A 1 104 ? -18.000 -0.986 3.566 1.00 87.88 104 GLY A C 1
ATOM 805 O O . GLY A 1 104 ? -18.302 -0.778 4.741 1.00 87.88 104 GLY A O 1
ATOM 806 N N . GLN A 1 105 ? -16.925 -1.702 3.230 1.00 89.75 105 GLN A N 1
ATOM 807 C CA . GLN A 1 105 ? -15.997 -2.328 4.171 1.00 89.75 105 GLN A CA 1
ATOM 808 C C . GLN A 1 105 ? -14.563 -1.929 3.795 1.00 89.75 105 GLN A C 1
ATOM 810 O O . GLN A 1 105 ? -13.853 -2.732 3.188 1.00 89.75 105 GLN A O 1
ATOM 815 N N . PRO A 1 106 ? -14.128 -0.694 4.129 1.00 92.06 106 PRO A N 1
ATOM 816 C CA . PRO A 1 106 ? -12.771 -0.239 3.836 1.00 92.06 106 PRO A CA 1
ATOM 817 C C . PRO A 1 106 ? -11.748 -1.247 4.358 1.00 92.06 106 PRO A C 1
ATOM 819 O O . PRO A 1 106 ? -11.858 -1.693 5.502 1.00 92.06 106 PRO A O 1
ATOM 822 N N . TRP A 1 107 ? -10.750 -1.607 3.549 1.00 91.75 107 TRP A N 1
ATOM 823 C CA . TRP A 1 107 ? -9.808 -2.675 3.906 1.00 91.75 107 TRP A CA 1
ATOM 824 C C . TRP A 1 107 ? -9.064 -2.394 5.224 1.00 91.75 107 TRP A C 1
ATOM 826 O O . TRP A 1 107 ? -8.766 -3.328 5.971 1.00 91.75 107 TRP A O 1
ATOM 836 N N . THR A 1 108 ? -8.847 -1.120 5.581 1.00 91.12 108 THR A N 1
ATOM 837 C CA . THR A 1 108 ? -8.209 -0.731 6.852 1.00 91.12 108 THR A CA 1
ATOM 838 C C . THR A 1 108 ? -9.028 -1.146 8.074 1.00 91.12 108 THR A C 1
ATOM 840 O O . THR A 1 108 ? -8.470 -1.351 9.151 1.00 91.12 108 THR A O 1
ATOM 843 N N . LEU A 1 109 ? -10.344 -1.327 7.923 1.00 90.00 109 LEU A N 1
ATOM 844 C CA . LEU A 1 109 ? -11.240 -1.720 9.007 1.00 90.00 109 LEU A CA 1
ATOM 845 C C . LEU A 1 109 ? -10.888 -3.100 9.568 1.00 90.00 109 LEU A C 1
ATOM 847 O O . LEU A 1 109 ?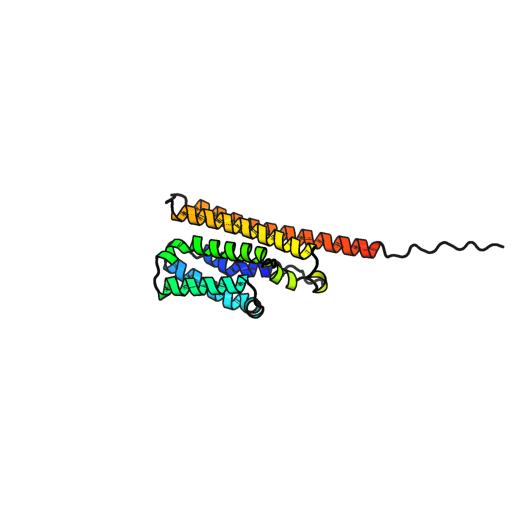 -11.042 -3.318 10.768 1.00 90.00 109 LEU A O 1
ATOM 851 N N . GLN A 1 110 ? -10.409 -4.025 8.727 1.00 90.38 110 GLN A N 1
ATOM 852 C CA . GLN A 1 110 ? -9.989 -5.360 9.172 1.00 90.38 110 GLN A CA 1
ATOM 853 C C . GLN A 1 110 ? -8.822 -5.260 10.162 1.00 90.38 110 GLN A C 1
ATOM 855 O O . GLN A 1 110 ? -8.832 -5.925 11.192 1.00 90.38 110 GLN A O 1
ATOM 860 N N . TYR A 1 111 ? -7.877 -4.359 9.898 1.00 88.25 111 TYR A N 1
ATOM 861 C CA . TYR A 1 111 ? -6.737 -4.084 10.770 1.00 88.25 111 TYR A CA 1
ATOM 862 C C . TYR A 1 111 ? -7.179 -3.362 12.041 1.00 88.25 111 TYR A C 1
ATOM 864 O O . TYR A 1 111 ? -6.900 -3.816 13.146 1.00 88.25 111 TYR A O 1
ATOM 872 N N . ALA A 1 112 ? -7.962 -2.292 11.895 1.00 85.50 112 ALA A N 1
ATOM 873 C CA . ALA A 1 112 ? -8.400 -1.485 13.025 1.00 85.50 112 ALA A CA 1
ATOM 874 C C . ALA A 1 112 ? -9.242 -2.285 14.040 1.00 85.50 112 ALA A C 1
ATOM 876 O O . ALA A 1 112 ? -9.164 -2.026 15.240 1.00 85.50 112 ALA A O 1
ATOM 877 N N . LYS A 1 113 ? -10.028 -3.274 13.586 1.00 86.81 113 LYS A N 1
ATOM 878 C CA . LYS A 1 113 ? -10.825 -4.167 14.449 1.00 86.81 113 LYS A CA 1
ATOM 879 C C . LYS A 1 113 ? -9.978 -5.039 15.382 1.00 86.81 113 LYS A C 1
ATOM 881 O O . LYS A 1 113 ? -10.499 -5.484 16.400 1.00 86.81 113 LYS A O 1
ATOM 886 N N . GLU A 1 114 ? -8.702 -5.278 15.079 1.00 84.25 114 GLU A N 1
ATOM 887 C CA . GLU A 1 114 ? -7.805 -5.998 15.996 1.00 84.25 114 GLU A CA 1
ATOM 888 C C . GLU A 1 114 ? -7.406 -5.157 17.213 1.00 84.25 114 GLU A C 1
ATOM 890 O O . GLU A 1 114 ? -6.984 -5.702 18.231 1.00 84.25 114 GLU A O 1
ATOM 895 N N . GLU A 1 115 ? -7.537 -3.834 17.117 1.00 76.31 115 GLU A N 1
ATOM 896 C CA . GLU A 1 115 ? -7.011 -2.893 18.106 1.00 76.31 115 GLU A CA 1
ATOM 897 C C . GLU A 1 115 ? -8.069 -2.343 19.058 1.00 76.31 115 GLU A C 1
ATOM 899 O O . GLU A 1 115 ? -7.735 -1.755 20.090 1.00 76.31 115 GLU A O 1
ATOM 904 N N . VAL A 1 116 ? -9.341 -2.472 18.683 1.00 77.81 116 VAL A N 1
ATOM 905 C CA . VAL A 1 116 ? -10.472 -1.902 19.411 1.00 77.81 116 VAL A CA 1
ATOM 906 C C . VAL A 1 116 ? -11.427 -2.993 19.866 1.00 77.81 116 VAL A C 1
ATOM 908 O O . VAL A 1 116 ? -11.594 -4.019 19.203 1.00 77.81 116 VAL A O 1
ATOM 911 N N . ASP A 1 117 ? -12.085 -2.740 20.995 1.00 82.88 117 ASP A N 1
ATOM 912 C CA . ASP A 1 117 ? -13.124 -3.621 21.515 1.00 82.88 117 ASP A CA 1
ATOM 913 C C . ASP A 1 117 ? -14.241 -3.826 20.475 1.00 82.88 117 ASP A C 1
ATOM 915 O O . ASP A 1 117 ? -14.594 -2.924 19.706 1.00 82.88 117 ASP A O 1
ATOM 919 N N . ARG A 1 118 ? -14.813 -5.031 20.470 1.00 84.31 118 ARG A N 1
ATOM 920 C CA . ARG A 1 118 ? -15.916 -5.447 19.601 1.00 84.31 118 ARG A CA 1
ATOM 921 C C . ARG A 1 118 ? -17.134 -4.543 19.739 1.00 84.31 118 ARG A C 1
ATOM 923 O O . ARG A 1 118 ? -17.836 -4.337 18.752 1.00 84.31 118 ARG A O 1
ATOM 930 N N . SER A 1 119 ? -17.352 -3.963 20.919 1.00 83.56 119 SER A N 1
ATOM 931 C CA . SER A 1 119 ? -18.409 -2.974 21.167 1.00 83.56 119 SER A CA 1
ATOM 932 C C . SER A 1 119 ? -18.319 -1.754 20.234 1.00 83.56 119 SER A C 1
ATOM 934 O O . SER A 1 119 ? -19.341 -1.190 19.845 1.00 83.56 119 SER A O 1
ATOM 936 N N . LEU A 1 120 ? -17.110 -1.385 19.797 1.00 82.25 120 LEU A N 1
ATOM 937 C CA . LEU A 1 120 ? -16.860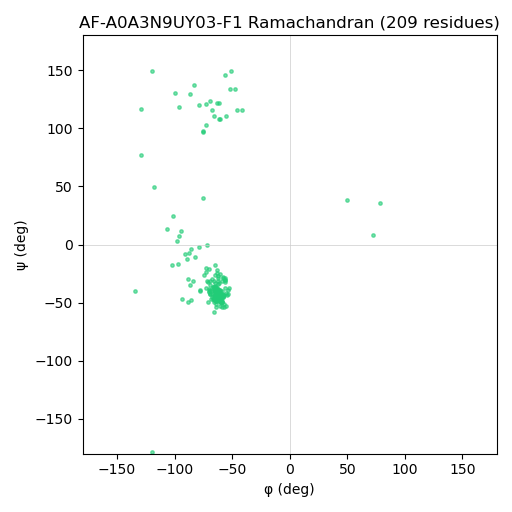 -0.233 18.927 1.00 82.25 120 LEU A CA 1
ATOM 938 C C . LEU A 1 120 ? -16.885 -0.572 17.431 1.00 82.25 120 LEU A C 1
ATOM 940 O O . LEU A 1 120 ? -16.872 0.339 16.604 1.00 82.25 120 LEU A O 1
ATOM 944 N N . TRP A 1 121 ? -16.950 -1.852 17.051 1.00 86.25 121 TRP A N 1
ATOM 945 C CA . TRP A 1 121 ? -16.843 -2.274 15.646 1.00 86.25 121 TRP A CA 1
ATOM 946 C C . TRP A 1 121 ? -17.965 -1.739 14.756 1.00 86.25 121 TRP A C 1
ATOM 948 O O . TRP A 1 121 ? -17.749 -1.549 13.561 1.00 86.25 121 TRP A O 1
ATOM 958 N N . GLN A 1 122 ? -19.144 -1.501 15.335 1.00 87.50 122 GLN A N 1
ATOM 959 C CA . GLN A 1 122 ? -20.319 -0.965 14.640 1.00 87.50 122 GLN A CA 1
ATOM 960 C C . GLN A 1 122 ? -20.490 0.547 14.835 1.00 87.50 122 GLN A C 1
ATOM 962 O O . GLN A 1 122 ? -21.463 1.140 14.369 1.00 87.50 122 GLN A O 1
ATOM 967 N N . ASN A 1 123 ? -19.554 1.203 15.526 1.00 87.19 123 ASN A N 1
ATOM 968 C CA . ASN A 1 123 ? -19.629 2.638 15.742 1.00 87.19 123 ASN A CA 1
ATOM 969 C C . ASN A 1 123 ? -19.406 3.380 14.412 1.00 87.19 123 ASN A C 1
ATOM 971 O O . ASN A 1 123 ? -18.363 3.242 13.769 1.00 87.19 123 ASN A O 1
ATOM 975 N N . ARG A 1 124 ? -20.372 4.221 14.018 1.00 87.31 124 ARG A N 1
ATOM 976 C CA . ARG A 1 124 ? -20.317 5.004 12.770 1.00 87.31 124 ARG A CA 1
ATOM 977 C C . ARG A 1 124 ? -19.066 5.878 12.675 1.00 87.31 124 ARG A C 1
ATOM 979 O O . ARG A 1 124 ? -18.483 5.977 11.602 1.00 87.31 124 ARG A O 1
ATOM 986 N N . SER A 1 125 ? -18.620 6.456 13.790 1.00 85.38 125 SER A N 1
ATOM 987 C CA . SER A 1 125 ? -17.401 7.273 13.843 1.00 85.38 125 SER A CA 1
ATOM 988 C C . SER A 1 125 ? -16.145 6.442 13.555 1.00 85.38 125 SER A C 1
ATOM 990 O O . SER A 1 125 ? -15.252 6.883 12.834 1.00 85.38 125 SER A O 1
ATOM 992 N N . PHE A 1 126 ? -16.098 5.200 14.049 1.00 85.56 126 PHE A N 1
ATOM 993 C CA . PHE A 1 126 ? -14.987 4.278 13.808 1.00 85.56 126 PHE A CA 1
ATOM 994 C C . PHE A 1 126 ? -14.925 3.805 12.349 1.00 85.56 126 PHE A C 1
ATOM 996 O O . PHE A 1 126 ? -13.849 3.778 11.748 1.00 85.56 126 PHE A O 1
ATOM 1003 N N . ILE A 1 127 ? -16.076 3.484 11.754 1.00 88.75 127 ILE A N 1
ATOM 1004 C CA . ILE A 1 127 ? -16.158 3.108 10.337 1.00 88.75 127 ILE A CA 1
ATOM 1005 C C . ILE A 1 127 ? -15.769 4.301 9.453 1.00 88.75 127 ILE A C 1
ATOM 1007 O O . ILE A 1 127 ? -14.934 4.150 8.564 1.00 88.75 127 ILE A O 1
ATOM 1011 N N . HIS A 1 128 ? -16.291 5.496 9.741 1.00 88.94 128 HIS A N 1
ATOM 1012 C CA . HIS A 1 128 ? -15.971 6.716 8.996 1.00 88.94 128 HIS A CA 1
ATOM 1013 C C . HIS A 1 128 ? -14.478 7.073 9.069 1.00 88.94 128 HIS A C 1
ATOM 1015 O O . HIS A 1 128 ? -13.871 7.417 8.060 1.00 88.94 128 HIS A O 1
ATOM 1021 N N . ALA A 1 129 ? -13.844 6.923 10.236 1.00 88.31 129 ALA A N 1
ATOM 1022 C CA . ALA A 1 129 ? -12.399 7.111 10.378 1.00 88.31 129 ALA A CA 1
ATOM 1023 C C . ALA A 1 129 ? -11.601 6.196 9.431 1.00 88.31 129 ALA A C 1
ATOM 1025 O O . ALA A 1 129 ? -10.667 6.645 8.769 1.00 88.31 129 ALA A O 1
ATOM 1026 N N . ASN A 1 130 ? -12.002 4.928 9.318 1.00 90.75 130 ASN A N 1
ATOM 1027 C CA . ASN A 1 130 ? -11.382 3.978 8.397 1.00 90.75 130 ASN A CA 1
ATOM 1028 C C . ASN A 1 130 ? -11.666 4.305 6.926 1.00 90.75 130 ASN A C 1
ATOM 1030 O O . ASN A 1 130 ? -10.782 4.133 6.092 1.00 90.75 130 ASN A O 1
ATOM 1034 N N . GLN A 1 131 ? -12.852 4.827 6.601 1.00 92.50 131 GLN A N 1
ATOM 1035 C CA . GLN A 1 131 ? -13.152 5.324 5.254 1.00 92.50 131 GLN A CA 1
ATOM 1036 C C . GLN A 1 131 ? -12.238 6.490 4.866 1.00 92.50 131 GLN A C 1
ATOM 1038 O O . GLN A 1 131 ? -11.723 6.501 3.753 1.00 92.50 131 GLN A O 1
ATOM 1043 N N . VAL A 1 132 ? -11.980 7.431 5.781 1.00 92.44 132 VAL A N 1
ATOM 1044 C CA . VAL A 1 132 ? -11.070 8.562 5.536 1.00 92.44 132 VAL A CA 1
ATOM 1045 C C . VAL A 1 132 ? -9.634 8.082 5.315 1.00 92.44 132 VAL A C 1
ATOM 1047 O O . VAL A 1 132 ? -8.994 8.507 4.357 1.00 92.44 132 VAL A O 1
ATOM 1050 N N . ILE A 1 133 ? -9.131 7.176 6.161 1.00 91.12 133 ILE A N 1
ATOM 1051 C CA . ILE A 1 133 ? -7.779 6.612 6.003 1.00 91.12 133 ILE A CA 1
ATOM 1052 C C . ILE A 1 133 ? -7.671 5.843 4.681 1.00 91.12 133 ILE A C 1
ATOM 1054 O O . ILE A 1 133 ? -6.728 6.050 3.922 1.00 91.12 133 ILE A O 1
ATOM 1058 N N . THR A 1 134 ? -8.649 4.986 4.382 1.00 93.44 134 THR A N 1
ATOM 1059 C CA . THR A 1 134 ? -8.679 4.206 3.137 1.00 93.44 134 THR A CA 1
ATOM 1060 C C . THR A 1 134 ? -8.748 5.120 1.914 1.00 93.44 134 THR A C 1
ATOM 1062 O O . THR A 1 134 ? -8.000 4.917 0.966 1.00 93.44 134 THR A O 1
ATOM 1065 N N . GLY A 1 135 ? -9.566 6.174 1.953 1.00 94.56 135 GLY A N 1
ATOM 1066 C CA . GLY A 1 135 ? -9.661 7.158 0.875 1.00 94.56 135 GLY A CA 1
ATOM 1067 C C . GLY A 1 135 ? -8.362 7.935 0.659 1.00 94.56 135 GLY A C 1
ATOM 1068 O O . GLY A 1 135 ? -7.959 8.133 -0.484 1.00 94.56 135 GLY A O 1
ATOM 1069 N N . ALA A 1 136 ? -7.658 8.309 1.732 1.00 94.31 136 ALA A N 1
ATOM 1070 C CA . ALA A 1 136 ? -6.349 8.957 1.631 1.00 94.31 136 ALA A CA 1
ATOM 1071 C C . ALA A 1 136 ? -5.320 8.058 0.924 1.00 94.31 136 ALA A C 1
ATOM 1073 O O . ALA A 1 136 ? -4.622 8.514 0.020 1.00 94.31 136 ALA A O 1
ATOM 1074 N N . TRP A 1 137 ? -5.282 6.767 1.269 1.00 94.38 137 TRP A N 1
ATOM 1075 C CA . TRP A 1 137 ? -4.475 5.782 0.540 1.00 94.38 137 TRP A CA 1
ATOM 1076 C C . TRP A 1 137 ? -4.920 5.627 -0.917 1.00 94.38 137 TRP A C 1
ATOM 1078 O O . TRP A 1 137 ? -4.081 5.539 -1.807 1.00 94.38 137 TRP A O 1
ATOM 10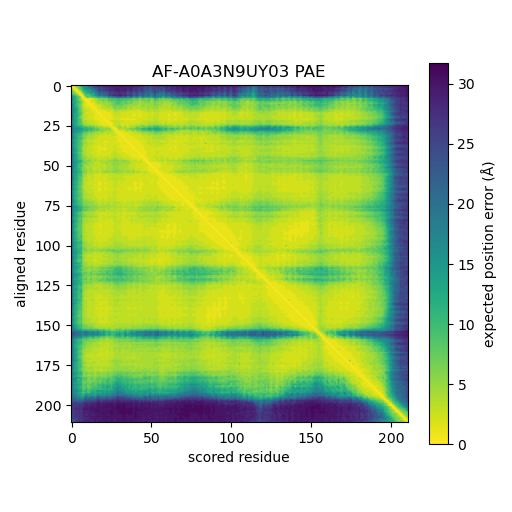88 N N . GLY A 1 138 ? -6.228 5.661 -1.178 1.00 95.69 138 GLY A N 1
ATOM 1089 C CA . GLY A 1 138 ? -6.783 5.582 -2.529 1.00 95.69 138 GLY A CA 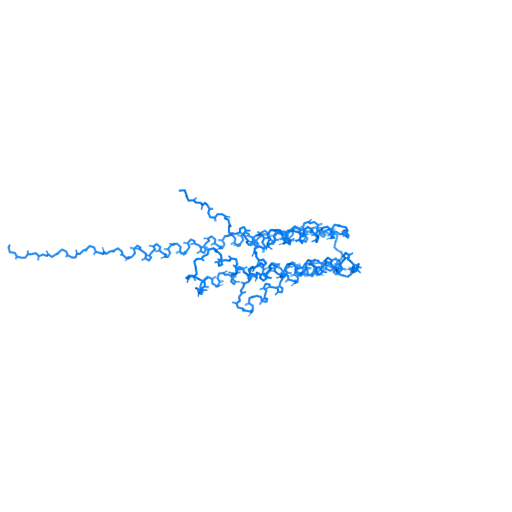1
ATOM 1090 C C . GLY A 1 138 ? -6.313 6.726 -3.421 1.00 95.69 138 GLY A C 1
ATOM 1091 O O . GLY A 1 138 ? -5.994 6.494 -4.584 1.00 95.69 138 GLY A O 1
ATOM 1092 N N . ILE A 1 139 ? -6.207 7.937 -2.867 1.00 96.38 139 ILE A N 1
ATOM 1093 C CA . ILE A 1 139 ? -5.655 9.109 -3.559 1.00 96.38 139 ILE A CA 1
ATOM 1094 C C . ILE A 1 139 ? -4.166 8.909 -3.854 1.00 96.38 139 ILE A C 1
ATOM 1096 O O . ILE A 1 139 ? -3.753 9.116 -4.991 1.00 96.38 139 ILE A O 1
ATOM 1100 N N . VAL A 1 140 ? -3.377 8.468 -2.867 1.00 95.56 140 VAL A N 1
ATOM 1101 C CA . VAL A 1 140 ? -1.940 8.187 -3.049 1.00 95.56 140 VAL A CA 1
ATOM 1102 C C . VAL A 1 140 ? -1.722 7.185 -4.184 1.00 95.56 140 VAL A C 1
ATOM 1104 O O . VAL A 1 140 ? -1.022 7.493 -5.145 1.00 95.56 140 VAL A O 1
ATOM 1107 N N . PHE A 1 141 ? -2.403 6.036 -4.143 1.00 95.62 141 PHE A N 1
ATOM 1108 C CA . PHE A 1 141 ? -2.257 5.008 -5.177 1.00 95.62 141 PHE A CA 1
ATOM 1109 C C . PHE A 1 141 ? -2.754 5.455 -6.546 1.00 95.62 141 PHE A C 1
ATOM 1111 O O . PHE A 1 141 ? -2.211 5.029 -7.560 1.00 95.62 141 PHE A O 1
ATOM 1118 N N . PHE A 1 142 ? -3.770 6.314 -6.597 1.00 96.69 142 PHE A N 1
ATOM 1119 C CA . PHE A 1 142 ? -4.254 6.857 -7.858 1.00 96.69 142 PHE A CA 1
ATOM 1120 C C . PHE A 1 142 ? -3.251 7.834 -8.487 1.00 96.69 142 PHE A C 1
ATOM 1122 O O . PHE A 1 142 ? -3.029 7.785 -9.697 1.00 96.69 142 PHE A O 1
ATOM 1129 N N . ILE A 1 143 ? -2.605 8.682 -7.678 1.00 96.00 143 ILE A N 1
ATOM 1130 C CA . ILE A 1 143 ? -1.534 9.574 -8.143 1.00 96.00 143 ILE A CA 1
ATOM 1131 C C . ILE A 1 143 ? -0.348 8.746 -8.651 1.00 96.00 143 ILE A C 1
ATOM 1133 O O . ILE A 1 143 ? 0.112 8.971 -9.770 1.00 96.00 143 ILE A O 1
ATOM 1137 N N . ASP A 1 144 ? 0.094 7.743 -7.887 1.00 94.38 144 ASP A N 1
ATOM 1138 C CA . ASP A 1 144 ? 1.184 6.855 -8.303 1.00 94.38 144 ASP A CA 1
ATOM 1139 C C . ASP A 1 144 ? 0.843 6.074 -9.582 1.00 94.38 144 ASP A C 1
ATOM 1141 O O . ASP A 1 144 ? 1.691 5.925 -10.465 1.00 94.38 144 ASP A O 1
ATOM 1145 N N . LEU A 1 145 ? -0.403 5.612 -9.730 1.00 95.75 145 LEU A N 1
ATOM 1146 C CA . LEU A 1 145 ? -0.882 4.971 -10.954 1.00 95.75 145 LEU A CA 1
ATOM 1147 C C . LEU A 1 145 ? -0.760 5.913 -12.155 1.00 95.75 145 LEU A C 1
ATOM 1149 O O . LEU A 1 145 ? -0.201 5.526 -13.181 1.00 95.75 145 LEU A O 1
ATOM 1153 N N . ALA A 1 146 ? -1.251 7.147 -12.024 1.00 94.88 146 ALA A N 1
ATOM 1154 C CA . ALA A 1 146 ? -1.177 8.144 -13.087 1.00 94.88 146 ALA A CA 1
ATOM 1155 C C . ALA A 1 146 ? 0.280 8.466 -13.457 1.00 94.88 146 ALA A C 1
ATOM 1157 O O . ALA A 1 146 ? 0.617 8.533 -14.639 1.00 94.88 146 ALA A O 1
ATOM 1158 N N . MET A 1 147 ? 1.162 8.591 -12.462 1.00 92.94 147 MET A N 1
ATOM 1159 C CA . MET A 1 147 ? 2.592 8.816 -12.673 1.00 92.94 147 MET A CA 1
ATOM 1160 C C . MET A 1 147 ? 3.263 7.646 -13.398 1.00 92.94 147 MET A C 1
ATOM 1162 O O . MET A 1 147 ? 3.991 7.862 -14.365 1.00 92.94 147 MET A O 1
ATOM 1166 N N . ASN A 1 148 ? 3.005 6.405 -12.978 1.00 91.56 148 ASN A N 1
ATOM 1167 C CA . ASN A 1 148 ? 3.575 5.220 -13.624 1.00 91.56 148 ASN A CA 1
ATOM 1168 C C . ASN A 1 148 ? 3.045 5.039 -15.050 1.00 91.56 148 ASN A C 1
ATOM 1170 O O . ASN A 1 148 ? 3.805 4.670 -15.944 1.00 91.56 148 ASN A O 1
ATOM 1174 N N . TYR A 1 149 ? 1.771 5.354 -15.287 1.00 93.19 149 TYR A N 1
ATOM 1175 C CA . TYR A 1 149 ? 1.201 5.367 -16.630 1.00 93.19 149 TYR A CA 1
ATOM 1176 C C . TYR A 1 149 ? 1.848 6.448 -17.505 1.00 93.19 149 TYR A C 1
ATOM 1178 O O . TYR A 1 149 ? 2.157 6.208 -18.671 1.00 93.19 149 TYR A O 1
ATOM 1186 N N . TYR A 1 150 ? 2.109 7.631 -16.946 1.00 91.50 150 TYR A N 1
ATOM 1187 C CA . TYR A 1 150 ? 2.798 8.701 -17.659 1.00 91.50 150 TYR A CA 1
ATOM 1188 C C . TYR A 1 150 ? 4.233 8.305 -18.039 1.00 91.50 150 TYR A C 1
ATOM 1190 O O . TYR A 1 150 ? 4.591 8.441 -19.211 1.00 91.50 150 TYR A O 1
ATOM 1198 N N . LYS A 1 151 ? 5.010 7.744 -17.094 1.00 88.56 151 LYS A N 1
ATOM 1199 C CA . LYS A 1 151 ? 6.373 7.219 -17.329 1.00 88.56 151 LYS A CA 1
ATOM 1200 C C . LYS A 1 151 ? 6.407 6.185 -18.454 1.00 88.56 151 LYS A C 1
ATOM 1202 O O . LYS A 1 151 ? 7.303 6.216 -19.285 1.00 88.56 151 LYS A O 1
ATOM 1207 N N . LEU A 1 152 ? 5.422 5.290 -18.497 1.00 87.75 152 LEU A N 1
ATOM 1208 C CA . LEU A 1 152 ? 5.349 4.243 -19.515 1.00 87.75 152 LEU A CA 1
ATOM 1209 C C . LEU A 1 152 ? 5.210 4.808 -20.943 1.00 87.75 152 LEU A C 1
ATOM 1211 O O . LEU A 1 152 ? 5.698 4.203 -21.892 1.00 87.75 152 LEU A O 1
ATOM 1215 N N . ASN A 1 153 ? 4.554 5.962 -21.097 1.00 87.81 153 ASN A N 1
ATOM 1216 C CA . ASN A 1 153 ? 4.286 6.574 -22.401 1.00 87.81 153 ASN A CA 1
ATOM 1217 C C . ASN A 1 153 ? 5.302 7.665 -22.791 1.00 87.81 153 ASN A C 1
ATOM 1219 O O . ASN A 1 153 ? 5.376 8.036 -23.961 1.00 87.81 153 ASN A O 1
ATOM 1223 N N . HIS A 1 154 ? 6.081 8.187 -21.837 1.00 84.88 154 HIS A N 1
ATOM 1224 C CA . HIS A 1 154 ? 7.005 9.301 -22.057 1.00 84.88 154 HIS A CA 1
ATOM 1225 C C . HIS A 1 154 ? 8.394 8.948 -21.523 1.00 84.88 154 HIS A C 1
ATOM 1227 O O . HIS A 1 154 ? 8.585 8.802 -20.318 1.00 84.88 154 HIS A O 1
ATOM 1233 N N . HIS A 1 155 ? 9.382 8.878 -22.417 1.00 71.62 155 HIS A N 1
ATOM 1234 C CA . HIS A 1 155 ? 10.779 8.664 -22.038 1.00 71.62 155 HIS A CA 1
ATOM 1235 C C . HIS A 1 155 ? 11.343 9.962 -21.450 1.00 71.62 155 HIS A C 1
ATOM 1237 O O . HIS A 1 155 ? 11.705 10.887 -22.178 1.00 71.62 155 HIS A O 1
ATOM 1243 N N . PHE A 1 156 ? 11.364 10.056 -20.122 1.00 70.75 156 PHE A N 1
ATOM 1244 C CA . PHE A 1 156 ? 11.811 11.243 -19.402 1.00 70.75 156 PHE A CA 1
ATOM 1245 C C . PHE A 1 156 ? 13.250 11.053 -18.916 1.00 70.75 156 PHE A C 1
ATOM 1247 O O . PHE A 1 156 ? 13.552 10.067 -18.259 1.00 70.75 156 PHE A O 1
ATOM 1254 N N . ALA A 1 157 ? 14.148 12.012 -19.158 1.00 63.78 157 ALA A N 1
ATOM 1255 C CA . ALA A 1 157 ? 15.549 11.889 -18.728 1.00 63.78 157 ALA A CA 1
ATOM 1256 C C . ALA A 1 157 ? 15.731 11.864 -17.191 1.00 63.78 157 ALA A C 1
ATOM 1258 O O . ALA A 1 157 ? 16.779 11.466 -16.692 1.00 63.78 157 ALA A O 1
ATOM 1259 N N . GLN A 1 158 ? 14.719 12.301 -16.433 1.00 78.81 158 GLN A N 1
ATOM 1260 C CA . GLN A 1 158 ? 14.754 12.437 -14.971 1.00 78.81 158 GLN A CA 1
ATOM 1261 C C . GLN A 1 158 ? 13.721 11.528 -14.283 1.00 78.81 158 GLN A C 1
ATOM 1263 O O . GLN A 1 158 ? 12.955 11.974 -13.431 1.00 78.81 158 GLN A O 1
ATOM 1268 N N . GLU A 1 159 ? 13.679 10.242 -14.646 1.00 78.31 159 GLU A N 1
ATOM 1269 C CA . GLU A 1 159 ? 12.728 9.271 -14.070 1.00 78.31 159 GLU A CA 1
ATOM 1270 C C . GLU A 1 159 ? 12.792 9.166 -12.538 1.00 78.31 159 GLU A C 1
ATOM 1272 O O . GLU A 1 159 ? 11.777 8.888 -11.894 1.00 78.31 159 GLU A O 1
ATOM 1277 N N . TRP A 1 160 ? 13.965 9.439 -11.958 1.00 82.00 160 TRP A N 1
ATOM 1278 C CA . TRP A 1 160 ? 14.208 9.424 -10.516 1.00 82.00 160 TRP A CA 1
ATOM 1279 C C . TRP A 1 160 ? 13.295 10.391 -9.744 1.00 82.00 160 TRP A C 1
ATOM 1281 O O . TRP A 1 160 ? 12.967 10.127 -8.589 1.00 82.00 160 TRP A O 1
ATOM 1291 N N . ILE A 1 161 ? 12.833 11.485 -10.368 1.00 85.81 161 ILE A N 1
ATOM 1292 C CA . ILE A 1 161 ? 11.906 12.436 -9.733 1.00 85.81 161 ILE A CA 1
ATOM 1293 C C . ILE A 1 161 ? 10.587 11.741 -9.403 1.00 85.81 161 ILE A C 1
ATOM 1295 O O . ILE A 1 161 ? 10.059 11.907 -8.306 1.00 85.81 161 ILE A O 1
ATOM 1299 N N . PHE A 1 162 ? 10.068 10.931 -10.326 1.00 86.19 162 PHE A N 1
ATOM 1300 C CA . PHE A 1 162 ? 8.822 10.201 -10.109 1.00 86.19 162 PHE A CA 1
ATOM 1301 C C . PHE A 1 162 ? 8.962 9.171 -8.987 1.00 86.19 162 PHE A C 1
ATOM 1303 O O . PHE A 1 162 ? 8.029 8.985 -8.213 1.00 86.19 162 PHE A O 1
ATOM 1310 N N . GLU A 1 163 ? 10.129 8.537 -8.866 1.00 85.12 163 GLU A N 1
ATOM 1311 C CA . GLU A 1 163 ? 10.414 7.603 -7.773 1.00 85.12 163 GLU A CA 1
ATOM 1312 C C . GLU A 1 163 ? 10.460 8.328 -6.426 1.00 85.12 163 GLU A C 1
ATOM 1314 O O . GLU A 1 163 ? 9.805 7.901 -5.479 1.00 85.12 163 GLU A O 1
ATOM 1319 N N . VAL A 1 164 ? 11.166 9.461 -6.343 1.00 89.00 164 VAL A N 1
ATOM 1320 C CA . VAL A 1 164 ? 11.228 10.277 -5.119 1.00 89.00 164 VAL A CA 1
ATOM 1321 C C . VAL A 1 164 ? 9.843 10.772 -4.717 1.00 89.00 164 VAL A C 1
ATOM 1323 O O . VAL A 1 164 ? 9.477 10.670 -3.547 1.00 89.00 164 VAL A O 1
ATOM 1326 N N . VAL A 1 165 ? 9.053 11.272 -5.668 1.00 90.62 165 VAL A N 1
ATOM 1327 C CA . VAL A 1 165 ? 7.682 11.720 -5.400 1.00 90.62 165 VAL A CA 1
ATOM 1328 C C . VAL A 1 165 ? 6.820 10.557 -4.906 1.00 90.62 165 VAL A C 1
ATOM 1330 O O . VAL A 1 165 ? 6.139 10.723 -3.897 1.00 90.62 165 VAL A O 1
ATOM 1333 N N . GLY A 1 166 ? 6.903 9.377 -5.528 1.00 90.00 166 GLY A N 1
ATOM 1334 C CA . GLY A 1 166 ? 6.189 8.184 -5.060 1.00 90.00 166 GLY A CA 1
ATOM 1335 C C . GLY A 1 166 ? 6.565 7.805 -3.623 1.00 90.00 166 GLY A C 1
ATOM 1336 O O . GLY A 1 166 ? 5.696 7.615 -2.771 1.00 90.00 166 GLY A O 1
ATOM 1337 N N . TRP A 1 167 ? 7.859 7.811 -3.287 1.00 90.44 167 TRP A N 1
ATOM 1338 C CA . TRP A 1 167 ? 8.312 7.572 -1.911 1.00 90.44 167 TRP A CA 1
ATOM 1339 C C . TRP A 1 167 ? 7.785 8.611 -0.921 1.00 90.44 167 TRP A C 1
ATOM 1341 O O . TRP A 1 167 ? 7.340 8.251 0.171 1.00 90.44 167 TRP A O 1
ATOM 1351 N N . VAL A 1 168 ? 7.788 9.890 -1.298 1.00 93.44 168 VAL A N 1
ATOM 1352 C CA . VAL A 1 168 ? 7.228 10.972 -0.479 1.00 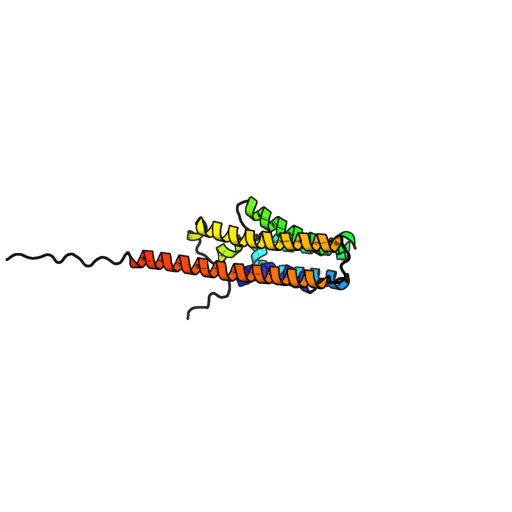93.44 168 VAL A CA 1
ATOM 1353 C C . VAL A 1 168 ? 5.727 10.778 -0.263 1.00 93.44 168 VAL A C 1
ATOM 1355 O O . VAL A 1 168 ? 5.260 10.966 0.859 1.00 93.44 168 VAL A O 1
ATOM 1358 N N . LEU A 1 169 ? 4.973 10.354 -1.280 1.00 93.12 169 LEU A N 1
ATOM 1359 C CA . LEU A 1 169 ? 3.537 10.084 -1.161 1.00 93.12 169 LEU A CA 1
ATOM 1360 C C . LEU A 1 169 ? 3.246 8.914 -0.216 1.00 93.12 169 LEU A C 1
ATOM 1362 O O . LEU A 1 169 ? 2.370 9.027 0.644 1.00 93.12 169 LEU A O 1
ATOM 1366 N N . ILE A 1 170 ? 4.013 7.824 -0.305 1.00 90.94 170 ILE A N 1
ATOM 1367 C CA . ILE A 1 170 ? 3.899 6.688 0.620 1.00 90.94 170 ILE A CA 1
ATOM 1368 C C . ILE A 1 170 ? 4.223 7.123 2.056 1.00 90.94 170 ILE A C 1
ATOM 1370 O O . ILE A 1 170 ? 3.454 6.839 2.978 1.00 90.94 170 ILE A O 1
ATOM 1374 N N . LEU A 1 171 ? 5.315 7.870 2.263 1.00 91.06 171 LEU A N 1
ATOM 1375 C CA . LEU A 1 171 ? 5.678 8.426 3.574 1.00 91.06 171 LEU A CA 1
ATOM 1376 C C . LEU A 1 171 ? 4.593 9.367 4.117 1.00 91.06 171 LEU A C 1
ATOM 1378 O O . LEU A 1 171 ? 4.252 9.292 5.300 1.00 91.06 171 LEU A O 1
ATOM 1382 N N . ALA A 1 172 ? 4.007 10.204 3.261 1.00 91.50 172 ALA A N 1
ATOM 1383 C CA . ALA A 1 172 ? 2.910 11.092 3.621 1.00 91.50 172 ALA A CA 1
ATOM 1384 C C . ALA A 1 172 ? 1.648 10.309 4.016 1.00 91.50 172 ALA A C 1
ATOM 1386 O O . ALA A 1 172 ? 1.040 10.623 5.039 1.00 91.50 172 ALA A O 1
ATOM 1387 N N . GLY A 1 173 ? 1.285 9.255 3.277 1.00 89.38 173 GLY A N 1
ATOM 1388 C CA . GLY A 1 173 ? 0.165 8.367 3.607 1.00 89.38 173 GLY A CA 1
ATOM 1389 C C . GLY A 1 173 ? 0.353 7.657 4.951 1.00 89.38 173 GLY A C 1
ATOM 1390 O O . GLY A 1 173 ? -0.563 7.615 5.783 1.00 89.38 173 GLY A O 1
ATOM 1391 N N . MET A 1 174 ? 1.570 7.174 5.222 1.00 88.69 174 MET A N 1
ATOM 1392 C CA . MET A 1 174 ? 1.928 6.584 6.515 1.00 88.69 174 MET A CA 1
ATOM 1393 C C . MET A 1 174 ? 1.846 7.613 7.651 1.00 88.69 174 MET A C 1
ATOM 1395 O O . MET A 1 174 ? 1.207 7.352 8.673 1.00 88.69 174 MET A O 1
ATOM 1399 N N . GLY A 1 175 ? 2.440 8.797 7.471 1.00 87.38 175 GLY A N 1
ATOM 1400 C CA . GLY A 1 175 ? 2.407 9.886 8.452 1.00 87.38 175 GLY A CA 1
ATOM 1401 C C . GLY A 1 175 ? 0.985 10.365 8.748 1.00 87.38 175 GLY A C 1
ATOM 1402 O O . GLY A 1 175 ? 0.602 10.507 9.910 1.00 87.38 175 GLY A O 1
ATOM 1403 N N . PHE A 1 176 ? 0.163 10.526 7.710 1.00 89.44 176 PHE A N 1
ATOM 1404 C CA . PHE A 1 176 ? -1.253 10.856 7.843 1.00 89.44 176 PHE A CA 1
ATOM 1405 C C . PHE A 1 176 ? -2.002 9.797 8.655 1.00 89.44 176 PHE A C 1
ATOM 1407 O O . PHE A 1 176 ? -2.697 10.140 9.612 1.00 89.44 176 PHE A O 1
ATOM 1414 N N . THR A 1 177 ? -1.814 8.514 8.332 1.00 87.50 177 THR A N 1
ATOM 1415 C CA . THR A 1 177 ? -2.447 7.396 9.049 1.00 87.50 177 THR A CA 1
ATOM 1416 C C . THR A 1 177 ? -2.073 7.411 10.533 1.00 87.50 177 THR A C 1
ATOM 1418 O O . THR A 1 177 ? -2.948 7.283 11.394 1.00 87.50 177 THR A O 1
ATOM 1421 N N . MET A 1 178 ? -0.793 7.633 10.849 1.00 85.50 178 MET A N 1
ATOM 1422 C CA . MET A 1 178 ? -0.297 7.734 12.225 1.00 85.50 178 MET A CA 1
ATOM 1423 C C . MET A 1 178 ? -0.947 8.890 12.992 1.00 85.50 178 MET A C 1
ATOM 1425 O O . MET A 1 178 ? -1.523 8.683 14.063 1.00 85.50 178 MET A O 1
ATOM 1429 N N . ILE A 1 179 ? -0.907 10.098 12.425 1.00 85.81 179 ILE A N 1
ATOM 1430 C CA . ILE A 1 179 ? -1.445 11.308 13.060 1.00 85.81 179 ILE A CA 1
ATOM 1431 C C . ILE A 1 179 ? -2.961 11.196 13.245 1.00 85.81 179 ILE A C 1
ATOM 1433 O O . ILE A 1 179 ? -3.494 11.547 14.301 1.00 85.81 179 ILE A O 1
ATOM 1437 N N . TYR A 1 180 ? -3.672 10.714 12.227 1.00 84.94 180 TYR A N 1
ATOM 1438 C CA . TYR A 1 180 ? -5.126 10.609 12.256 1.00 84.94 180 TYR A CA 1
ATOM 1439 C C . TYR A 1 180 ? -5.596 9.567 13.277 1.00 84.94 180 TYR A C 1
ATOM 1441 O O . TYR A 1 180 ? -6.514 9.833 14.060 1.00 84.94 180 TYR A O 1
ATOM 1449 N N . THR A 1 181 ? -4.925 8.414 13.338 1.00 81.00 181 THR A N 1
ATOM 1450 C CA . THR A 1 181 ? -5.250 7.353 14.300 1.00 81.00 181 THR A CA 1
ATOM 1451 C C . THR A 1 181 ? -5.018 7.821 15.737 1.00 81.00 181 THR A C 1
ATOM 1453 O O . THR A 1 181 ? -5.918 7.669 16.568 1.00 81.00 181 THR A O 1
ATOM 1456 N N . ASP A 1 182 ? -3.887 8.477 16.021 1.00 81.88 182 ASP A N 1
ATOM 1457 C CA . ASP A 1 182 ? -3.585 9.038 17.346 1.00 81.88 182 ASP A CA 1
ATOM 1458 C C . ASP A 1 182 ? -4.616 10.095 17.774 1.00 81.88 182 ASP A C 1
ATOM 1460 O O . ASP A 1 182 ? -5.190 10.020 18.866 1.00 81.88 182 ASP A O 1
ATOM 1464 N N . ARG A 1 183 ? -4.949 11.034 16.878 1.00 80.31 183 ARG A N 1
ATOM 1465 C CA . ARG A 1 183 ? -5.991 12.043 17.132 1.00 80.31 183 ARG A CA 1
ATOM 1466 C C . ARG A 1 183 ? -7.349 11.406 17.409 1.00 80.31 183 ARG A C 1
ATOM 1468 O O . ARG A 1 183 ? -8.044 11.829 18.333 1.00 80.31 183 ARG A O 1
ATOM 1475 N N . SER A 1 184 ? -7.730 10.385 16.639 1.00 76.31 184 SER A N 1
ATOM 1476 C CA . SER A 1 184 ? -8.998 9.677 16.839 1.00 76.31 184 SER A CA 1
ATOM 1477 C C . SER A 1 184 ? -9.046 8.979 18.203 1.00 76.31 184 SER A C 1
ATOM 1479 O O . SER A 1 184 ? -10.083 8.988 18.863 1.00 76.31 184 SER A O 1
ATOM 1481 N N . ARG A 1 185 ? -7.915 8.428 18.662 1.00 76.00 185 ARG A N 1
ATOM 1482 C CA . ARG A 1 185 ? -7.799 7.752 19.955 1.00 76.00 185 ARG A CA 1
ATOM 1483 C C . ARG A 1 185 ? -7.923 8.731 21.116 1.00 76.00 185 ARG A C 1
ATOM 1485 O O . ARG A 1 185 ? -8.701 8.480 22.029 1.00 76.00 185 ARG A O 1
ATOM 1492 N N . LYS A 1 186 ? -7.209 9.859 21.054 1.00 81.00 186 LYS A N 1
ATOM 1493 C CA . LYS A 1 186 ? -7.257 10.908 22.086 1.00 81.00 186 LYS A CA 1
ATOM 1494 C C . LYS A 1 186 ? -8.669 11.460 22.277 1.00 81.00 186 LYS A C 1
ATOM 1496 O O . LYS A 1 186 ? -9.116 11.590 23.411 1.00 81.00 186 LYS A O 1
ATOM 1501 N N . ARG A 1 187 ? -9.398 11.703 21.181 1.00 78.19 187 ARG A N 1
ATOM 1502 C CA . ARG A 1 187 ? -10.796 12.166 21.236 1.00 78.19 187 ARG A CA 1
ATOM 1503 C C . ARG A 1 187 ? -11.724 11.165 21.928 1.00 78.19 187 ARG A C 1
ATOM 1505 O O . ARG A 1 187 ? -12.569 11.585 22.708 1.00 78.19 187 ARG A O 1
ATOM 1512 N N . ARG A 1 188 ? -11.548 9.859 21.685 1.00 74.25 188 ARG A N 1
ATOM 1513 C CA . ARG A 1 188 ? -12.341 8.808 22.352 1.00 74.25 188 ARG A CA 1
ATOM 1514 C C . ARG A 1 188 ? -12.083 8.771 23.858 1.00 74.25 188 ARG A C 1
ATOM 1516 O O . ARG A 1 188 ? -13.030 8.823 24.630 1.00 74.25 188 ARG A O 1
ATOM 1523 N N . LEU A 1 189 ? -10.811 8.790 24.262 1.00 78.94 189 LEU A N 1
ATOM 1524 C CA . LEU A 1 189 ? -10.430 8.786 25.680 1.00 78.94 189 LEU A CA 1
ATOM 1525 C C . LEU A 1 189 ? -10.967 10.016 26.427 1.00 78.94 189 LEU A C 1
ATOM 1527 O O . LEU A 1 189 ? -11.441 9.898 27.551 1.00 78.94 189 LEU A O 1
ATOM 1531 N N . GLN A 1 190 ? -10.936 11.193 25.796 1.00 78.94 190 GLN A N 1
ATOM 1532 C CA . GLN A 1 190 ? -11.499 12.417 26.376 1.00 78.94 190 GLN A CA 1
ATOM 1533 C C . GLN A 1 190 ? -13.022 12.339 26.543 1.00 78.94 190 GLN A C 1
ATOM 1535 O O . GLN A 1 190 ? -13.546 12.812 27.546 1.00 78.94 190 GLN A O 1
ATOM 1540 N N . GLN A 1 191 ? -13.735 11.731 25.591 1.00 76.06 191 GLN A N 1
ATOM 1541 C CA . GLN A 1 191 ? -15.184 11.532 25.690 1.00 76.06 191 GLN A CA 1
ATOM 1542 C C . GLN A 1 191 ? -15.556 10.532 26.790 1.00 76.06 191 GLN A C 1
ATOM 1544 O O . GLN A 1 191 ? -16.498 10.785 27.535 1.00 76.06 191 GLN A O 1
ATOM 1549 N N . GLU A 1 192 ? -14.799 9.443 26.941 1.00 75.69 192 GLU A N 1
ATOM 1550 C CA . GLU A 1 192 ? -14.977 8.478 28.036 1.00 75.69 192 GLU A CA 1
ATOM 1551 C C . GLU A 1 192 ? -14.717 9.127 29.403 1.00 75.69 192 GLU A C 1
ATOM 1553 O O . GLU A 1 192 ? -15.515 8.981 30.327 1.00 75.69 192 GLU A O 1
ATOM 1558 N N . GLN A 1 193 ? -13.649 9.922 29.522 1.00 76.06 193 GLN A N 1
ATOM 1559 C CA . GLN A 1 193 ? -13.338 10.664 30.747 1.00 76.06 193 GLN A CA 1
ATOM 1560 C C . GLN A 1 193 ? -14.391 11.731 31.070 1.00 76.06 193 GLN A C 1
ATOM 1562 O O . GLN A 1 193 ? -14.769 11.871 32.230 1.00 76.06 193 GLN A O 1
ATOM 1567 N N . ALA A 1 194 ? -14.911 12.450 30.071 1.00 75.38 194 ALA A N 1
ATOM 1568 C CA . ALA A 1 194 ? -15.994 13.414 30.267 1.00 75.38 194 ALA A CA 1
ATOM 1569 C C . ALA A 1 194 ? -17.315 12.732 30.677 1.00 75.38 194 ALA A C 1
ATOM 1571 O O . ALA A 1 194 ? -18.041 13.252 31.525 1.00 75.38 194 ALA A O 1
ATOM 1572 N N . ALA A 1 195 ? -17.605 11.548 30.129 1.00 72.19 195 ALA A N 1
ATOM 1573 C CA . ALA A 1 195 ? -18.777 10.750 30.488 1.00 72.19 195 ALA A CA 1
ATOM 1574 C C . ALA A 1 195 ? -18.668 10.122 31.892 1.00 72.19 195 ALA A C 1
ATOM 1576 O O . ALA A 1 195 ? -19.676 9.965 32.571 1.00 72.19 195 ALA A O 1
ATOM 1577 N N . HIS A 1 196 ? -17.462 9.773 32.354 1.00 65.88 196 HIS A N 1
ATOM 1578 C CA . HIS A 1 196 ? -17.241 9.264 33.715 1.00 65.88 196 HIS A CA 1
ATOM 1579 C C . HIS A 1 196 ? -17.099 10.381 34.762 1.00 65.88 196 HIS A C 1
ATOM 1581 O O . HIS A 1 196 ? -17.534 10.208 35.896 1.00 65.88 196 HIS A O 1
ATOM 1587 N N . GLY A 1 197 ? -16.558 11.549 34.396 1.00 61.09 197 GLY A N 1
ATOM 1588 C CA . GLY A 1 197 ? -16.430 12.709 35.289 1.00 61.09 197 GLY A CA 1
ATOM 1589 C C . GLY A 1 197 ? -17.754 13.420 35.594 1.00 61.09 197 GLY A C 1
ATOM 1590 O O . GLY A 1 197 ? -17.883 14.051 36.639 1.00 61.09 197 GLY A O 1
ATOM 1591 N N . THR A 1 198 ? -18.760 13.284 34.726 1.00 57.00 198 THR A N 1
ATOM 1592 C CA . THR A 1 198 ? -20.122 13.807 34.948 1.00 57.00 198 THR A CA 1
ATOM 1593 C C . THR A 1 198 ? -21.002 12.889 35.807 1.00 57.00 198 THR A C 1
ATOM 1595 O O . THR A 1 198 ? -22.054 13.323 36.266 1.00 57.00 198 THR A O 1
ATOM 1598 N N . ALA A 1 199 ? -20.570 11.651 36.079 1.00 55.03 199 ALA A N 1
ATOM 1599 C CA . ALA A 1 199 ? -21.305 10.665 36.878 1.00 55.03 199 ALA A CA 1
ATOM 1600 C C . ALA A 1 199 ? -20.905 10.636 38.370 1.00 55.03 199 ALA A C 1
ATOM 1602 O O . ALA A 1 199 ? -21.292 9.715 39.089 1.00 55.03 199 ALA A O 1
ATOM 1603 N N . SER A 1 200 ? -20.138 11.620 38.857 1.00 46.69 200 SER A N 1
ATOM 1604 C CA . SER A 1 200 ? -19.879 11.766 40.295 1.00 46.69 200 SER A CA 1
ATOM 1605 C C . SER A 1 200 ? -21.103 12.418 40.960 1.00 46.69 200 SER A C 1
ATOM 1607 O O . SER A 1 200 ? -21.471 13.524 40.552 1.00 46.69 200 SER A O 1
ATOM 1609 N N . PRO A 1 201 ? -21.776 11.777 41.937 1.00 47.62 201 PRO A N 1
ATOM 1610 C CA . PRO A 1 201 ? -22.975 12.333 42.547 1.00 47.62 201 PRO A CA 1
ATOM 1611 C C . PRO A 1 201 ? -22.642 13.657 43.228 1.00 47.62 201 PRO A C 1
ATOM 1613 O O . PRO A 1 201 ? -21.805 13.710 44.131 1.00 47.62 201 PRO A O 1
ATOM 1616 N N . SER A 1 202 ? -23.334 14.715 42.806 1.00 48.12 202 SER A N 1
ATOM 1617 C CA . SER A 1 202 ? -23.528 15.919 43.605 1.00 48.12 202 SER A CA 1
ATOM 1618 C C . SER A 1 202 ? -23.816 15.495 45.043 1.00 48.12 202 SER A C 1
ATOM 1620 O O . SER A 1 202 ? -24.816 14.820 45.299 1.00 48.12 202 SER A O 1
ATOM 1622 N N . ALA A 1 203 ? -22.920 15.853 45.964 1.00 50.59 203 ALA A N 1
ATOM 1623 C CA . ALA A 1 203 ? -23.123 15.669 47.389 1.00 50.59 203 ALA A CA 1
ATOM 1624 C C . ALA A 1 203 ? -24.520 16.188 47.775 1.00 50.59 203 ALA A C 1
ATOM 1626 O O . ALA A 1 203 ? -24.963 17.237 47.300 1.00 50.59 203 ALA A O 1
ATOM 1627 N N . ALA A 1 204 ? -25.222 15.377 48.564 1.00 49.31 204 ALA A N 1
ATOM 1628 C CA . ALA A 1 204 ? -26.618 15.533 48.941 1.00 49.31 204 ALA A CA 1
ATOM 1629 C C . ALA A 1 204 ? -26.951 16.939 49.491 1.00 49.31 204 ALA A C 1
ATOM 1631 O O . ALA A 1 204 ? -26.106 17.546 50.154 1.00 49.31 204 ALA A O 1
ATOM 1632 N N . PRO A 1 205 ? -28.186 17.447 49.300 1.00 44.84 205 PRO A N 1
ATOM 1633 C CA . PRO A 1 205 ? -28.625 18.656 49.979 1.00 44.84 205 PRO A CA 1
ATOM 1634 C C . PRO A 1 205 ? -28.639 18.387 51.486 1.00 44.84 205 PRO A C 1
ATOM 1636 O O . PRO A 1 205 ? -29.315 17.467 51.950 1.00 44.84 205 PRO A O 1
ATOM 1639 N N . ALA A 1 206 ? -27.879 19.180 52.241 1.00 52.47 206 ALA A N 1
ATOM 1640 C CA . ALA A 1 206 ? -27.904 19.172 53.695 1.00 52.47 206 ALA A CA 1
ATOM 1641 C C . ALA A 1 206 ? -29.346 19.402 54.173 1.00 52.47 206 ALA A C 1
ATOM 1643 O O . ALA A 1 206 ? -29.910 20.481 53.992 1.00 52.47 206 ALA A O 1
ATOM 1644 N N . GLN A 1 207 ? -29.952 18.362 54.747 1.00 47.91 207 GLN A N 1
ATOM 1645 C CA . GLN A 1 207 ? -31.245 18.456 55.408 1.00 47.91 207 GLN A CA 1
ATOM 1646 C C . GLN A 1 207 ? -31.091 19.351 56.641 1.00 47.91 207 GLN A C 1
ATOM 1648 O O . GLN A 1 207 ? -30.431 18.990 57.615 1.00 47.91 207 GLN A O 1
ATOM 1653 N N . SER A 1 208 ? -31.692 20.537 56.584 1.00 52.88 208 SER A N 1
ATOM 1654 C CA . SER A 1 208 ? -31.905 21.406 57.732 1.00 52.88 208 SER A CA 1
ATOM 1655 C C . SER A 1 208 ? -32.910 20.748 58.682 1.00 52.88 208 SER A C 1
ATOM 1657 O O . SER A 1 208 ? -34.069 20.531 58.335 1.00 52.88 208 SER A O 1
ATOM 1659 N N . SER A 1 209 ? -32.464 20.412 59.893 1.00 42.16 209 SER A N 1
ATOM 1660 C CA . SER A 1 209 ? -33.350 19.972 60.976 1.00 42.16 209 SER A CA 1
ATOM 1661 C C . SER A 1 209 ? -33.874 21.188 61.751 1.00 42.16 209 SER A C 1
ATOM 1663 O O . SER A 1 209 ? -33.059 22.015 62.162 1.00 42.16 209 SER A O 1
ATOM 1665 N N . PRO A 1 210 ? -35.195 21.318 61.983 1.00 60.25 210 PRO A N 1
ATOM 1666 C CA . PRO A 1 210 ? -35.745 22.303 62.901 1.00 60.25 210 PRO A CA 1
ATOM 1667 C C . PRO A 1 210 ? -36.008 21.680 64.278 1.00 60.25 210 PRO A C 1
ATOM 1669 O O . PRO A 1 210 ? -36.841 20.778 64.392 1.00 60.25 210 PRO A O 1
ATOM 1672 N N . LYS A 1 21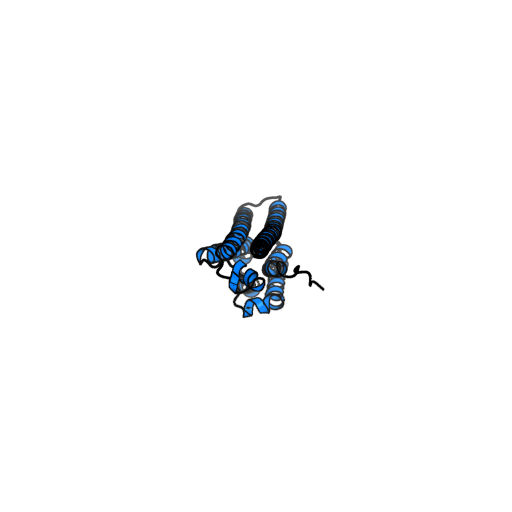1 ? -35.333 22.201 65.307 1.00 39.94 211 LYS A N 1
ATOM 1673 C CA . LYS A 1 211 ? -35.863 22.648 66.613 1.00 39.94 211 LYS A CA 1
ATOM 1674 C C . LYS A 1 211 ? -34.738 22.799 67.628 1.00 39.94 211 LYS A C 1
ATOM 1676 O O . LYS A 1 211 ? -33.909 21.872 67.725 1.00 39.94 211 LYS A O 1
#

Mean predicted aligned error: 8.28 Å

Radius of gyration: 23.16 Å; Cα contacts (8 Å, |Δi|>4): 159; chains: 1; bounding box: 52×41×89 Å

pLDDT: mean 84.16, std 14.65, range [33.5, 97.56]

Secondary structure (DSSP, 8-state):
------SSHHHHHHHHHHHHHHHHH--SSHHHHHHHHHHHHHHHHHHSHHHHHTT-HHHHHHHHHHHHHHIIIIIT--HHHHHTHHHHHHHHHHHHHHHHHHTT--THHHHHTTTS-GGGTT-HHHHHHHHHHHHHHHHHHHHHHHHHHHHHHS--TTHHHHHHHHHHHHHHHHHHHHHHHHHHHHHHHHHHHHHHHTTS--PPP------

Foldseek 3Di:
DPPPPPCQLVVVVLLCVLVVQLLVQLDPDLVSNLVSLVVSLCSLCPVVVVVVVVPQLSSVLSNVLSVVLNCVCVVVVPVVCSLCVQLSSLVSLLCSLVVCVVVLHGSCLSSVPVVDDPVCSPPPLSSVLSNVLSVLSNVLSVVSNVLSVVVSVDPDPCNVVSSVVNVVSVVVSSVCNVVSVVVSVVVVVVVVVVVVVVPDDDDDDPDDDDD

Solvent-accessible surface area (backbone atoms only — not comparable to full-atom values): 11718 Å² total; per-residue (Å²): 133,83,78,76,85,75,74,54,70,50,56,61,52,54,69,42,41,32,58,54,52,21,64,70,46,43,50,95,48,68,68,38,35,52,49,16,36,53,52,22,45,50,43,42,58,68,76,37,42,69,43,49,77,70,63,37,62,64,53,48,50,51,50,51,49,36,51,51,50,40,46,40,35,72,73,65,60,34,60,66,60,60,75,40,40,61,32,54,52,24,46,50,53,22,48,54,34,51,50,22,46,75,72,74,52,28,60,52,44,69,59,52,54,77,77,46,62,74,87,50,69,79,34,67,68,55,51,50,53,25,42,53,50,34,49,52,45,28,51,45,27,46,53,47,20,53,51,37,50,47,53,75,77,42,96,58,98,62,59,64,56,59,53,53,50,46,51,51,44,53,52,47,46,52,50,50,48,53,55,51,52,51,54,55,49,54,53,51,53,51,50,53,50,54,60,57,67,68,67,61,78,78,78,75,82,81,79,82,79,90,131